Protein AF-0000000074534564 (afdb_homodimer)

Organism: Naegleria gruberi (NCBI:txid5762)

Foldseek 3Di:
DDDDDAFWKFDWDALDPQCRPKIKGFLDWDDDPPWIKTWIKIAQGDALNDGGIDQIAIATPQQAVNTTDDGDDGDDDSDDPSNVVVVVVQVVCVVVVRHDHDHHHPNVVRQVVRCVPNVDHD/DDDDDAFWKFDWDALDPQCRPKIKGFLDWDDDPPWIKTWIKMAQGDALNDGGIDQIAIATPQQAVNTTDDGDDGDDDSDDPSNVVVVVVQVVCVVVVRHDHDHHHPNVVRQVVRCVPNVDHD

Solvent-accessible surface area (backbone atoms only — not comparable to full-atom values): 12832 Å² total; per-residue (Å²): 127,87,82,84,52,69,28,34,24,30,36,51,58,56,79,44,78,79,25,66,80,25,35,36,32,31,66,42,73,44,78,55,88,93,40,48,38,37,31,28,31,36,37,49,31,66,53,85,91,39,75,38,42,36,26,41,48,48,20,27,51,68,16,48,65,70,22,53,73,43,83,76,48,72,48,86,77,78,84,44,71,44,34,49,52,24,48,53,52,44,51,58,35,30,77,72,65,28,41,46,48,40,73,54,37,58,34,58,48,52,52,52,51,36,22,15,34,55,48,49,74,133,128,89,83,84,54,70,25,34,24,30,35,51,59,56,79,44,78,79,26,67,80,24,36,35,31,31,67,41,75,45,76,54,87,94,40,49,38,36,30,28,31,36,40,48,31,65,53,86,90,37,74,39,43,35,27,40,47,49,21,28,52,66,15,48,65,70,22,52,74,44,83,75,48,72,49,88,76,76,84,44,71,44,35,49,52,23,48,53,54,44,51,57,36,30,77,71,64,28,41,48,48,40,70,54,38,58,34,57,48,51,52,51,51,36,23,16,35,53,48,48,73,133

Structure (mmCIF, N/CA/C/O backbone):
data_AF-0000000074534564-model_v1
#
loop_
_entity.id
_entity.type
_entity.pdbx_description
1 polymer 'Predicted protein'
#
loop_
_atom_site.group_PDB
_atom_site.id
_atom_site.type_symbol
_atom_site.label_atom_id
_atom_site.label_alt_id
_atom_site.label_comp_id
_atom_site.label_asym_id
_atom_site.label_entity_id
_atom_site.label_seq_id
_atom_site.pdbx_PDB_ins_code
_atom_site.Cartn_x
_atom_site.Cartn_y
_atom_site.Cartn_z
_atom_site.occupancy
_atom_site.B_iso_or_equiv
_atom_site.auth_seq_id
_atom_site.auth_comp_id
_atom_site.auth_asym_id
_atom_site.auth_atom_id
_atom_site.pdbx_PDB_model_num
ATOM 1 N N . MET A 1 1 ? 8.641 28.828 4.387 1 57.75 1 MET A N 1
ATOM 2 C CA . MET A 1 1 ? 8.352 27.406 4.344 1 57.75 1 MET A CA 1
ATOM 3 C C . MET A 1 1 ? 7.371 27.016 5.449 1 57.75 1 MET A C 1
ATOM 5 O O . MET A 1 1 ? 7.371 27.609 6.523 1 57.75 1 MET A O 1
ATOM 9 N N . GLN A 1 2 ? 6.18 26.391 5.004 1 76.69 2 GLN A N 1
ATOM 10 C CA . GLN A 1 2 ? 5.203 26.047 6.035 1 76.69 2 GLN A CA 1
ATOM 11 C C . GLN A 1 2 ? 5.812 25.109 7.074 1 76.69 2 GLN A C 1
ATOM 13 O O . GLN A 1 2 ? 6.551 24.188 6.73 1 76.69 2 GLN A O 1
ATOM 18 N N . GLN A 1 3 ? 5.75 25.547 8.273 1 91.75 3 GLN A N 1
ATOM 19 C CA . GLN A 1 3 ? 6.262 24.703 9.344 1 91.75 3 GLN A CA 1
ATOM 20 C C . GLN A 1 3 ? 5.324 23.516 9.594 1 91.75 3 GLN A C 1
ATOM 22 O O . GLN A 1 3 ? 4.141 23.703 9.883 1 91.75 3 GLN A O 1
ATOM 27 N N . LEU A 1 4 ? 5.73 22.375 9.344 1 97.44 4 LEU A N 1
ATOM 28 C CA . LEU A 1 4 ? 4.992 21.156 9.633 1 97.44 4 LEU A CA 1
ATOM 29 C C . LEU A 1 4 ? 5.301 20.656 11.039 1 97.44 4 LEU A C 1
ATOM 31 O O . LEU A 1 4 ? 6.469 20.484 11.406 1 97.44 4 LEU A O 1
ATOM 35 N N . VAL A 1 5 ? 4.223 20.469 11.797 1 97.62 5 VAL A N 1
ATOM 36 C CA . VAL A 1 5 ? 4.336 20.031 13.18 1 97.62 5 VAL A CA 1
ATOM 37 C C . VAL A 1 5 ? 3.391 18.859 13.438 1 97.62 5 VAL A C 1
ATOM 39 O O . VAL A 1 5 ? 2.271 18.844 12.922 1 97.62 5 VAL A O 1
ATOM 42 N N . GLU A 1 6 ? 3.904 17.875 14.211 1 98.44 6 GLU A N 1
ATOM 43 C CA . GLU A 1 6 ? 3.039 16.766 14.602 1 98.44 6 GLU A CA 1
ATOM 44 C C . GLU A 1 6 ? 1.767 17.266 15.281 1 98.44 6 GLU A C 1
ATOM 46 O O . GLU A 1 6 ? 1.809 18.219 16.078 1 98.44 6 GLU A O 1
ATOM 51 N N . GLY A 1 7 ? 0.646 16.719 14.953 1 98.75 7 GLY A N 1
ATOM 52 C CA . GLY A 1 7 ? -0.646 17.078 15.508 1 98.75 7 GLY A CA 1
ATOM 53 C C . GLY A 1 7 ? -1.461 17.969 14.594 1 98.75 7 GLY A C 1
ATOM 54 O O . GLY A 1 7 ? -2.672 18.109 14.773 1 98.75 7 GLY A O 1
ATOM 55 N N . GLN A 1 8 ? -0.843 18.562 13.57 1 98.75 8 GLN A N 1
ATOM 56 C CA . GLN A 1 8 ? -1.536 19.469 12.672 1 98.75 8 GLN A CA 1
ATOM 57 C C . GLN A 1 8 ? -2.535 18.719 11.789 1 98.75 8 GLN A C 1
ATOM 59 O O . GLN A 1 8 ? -2.25 17.625 11.312 1 98.75 8 GLN A O 1
ATOM 64 N N . ILE A 1 9 ? -3.713 19.344 11.594 1 98.81 9 ILE A N 1
ATOM 65 C CA . ILE A 1 9 ? -4.754 18.844 10.703 1 98.81 9 ILE A CA 1
ATOM 66 C C . ILE A 1 9 ? -4.879 19.781 9.492 1 98.81 9 ILE A C 1
ATOM 68 O O . ILE A 1 9 ? -5.043 20.984 9.648 1 98.81 9 ILE A O 1
ATOM 72 N N . TRP A 1 10 ? -4.82 19.172 8.297 1 98.75 10 TRP A N 1
ATOM 73 C CA . TRP A 1 10 ? -4.742 19.969 7.074 1 98.75 10 TRP A CA 1
ATOM 74 C C . TRP A 1 10 ? -5.836 19.578 6.094 1 98.75 10 TRP A C 1
ATOM 76 O O . TRP A 1 10 ? -6.176 18.391 5.977 1 98.75 10 TRP A O 1
ATOM 86 N N . THR A 1 11 ? -6.438 20.562 5.418 1 98.56 11 THR A N 1
ATOM 87 C CA . THR A 1 11 ? -7.035 20.297 4.113 1 98.56 11 THR A CA 1
ATOM 88 C C . THR A 1 11 ? -5.961 20.203 3.035 1 98.56 11 THR A C 1
ATOM 90 O O . THR A 1 11 ? -4.867 20.75 3.195 1 98.56 11 THR A O 1
ATOM 93 N N . TYR A 1 12 ? -6.246 19.578 2.014 1 98.62 12 TYR A N 1
ATOM 94 C CA . TYR A 1 12 ? -5.305 19.328 0.928 1 98.62 12 TYR A CA 1
ATOM 95 C C . TYR A 1 12 ? -6.027 19.234 -0.412 1 98.62 12 TYR A C 1
ATOM 97 O O . TYR A 1 12 ? -7.258 19.266 -0.464 1 98.62 12 TYR A O 1
ATOM 105 N N . HIS A 1 13 ? -5.305 19.25 -1.461 1 97.94 13 HIS A N 1
ATOM 106 C CA . HIS A 1 13 ? -5.906 19.047 -2.773 1 97.94 13 HIS A CA 1
ATOM 107 C C . HIS A 1 13 ? -6.52 17.656 -2.889 1 97.94 13 HIS A C 1
ATOM 109 O O . HIS A 1 13 ? -5.832 16.641 -2.701 1 97.94 13 HIS A O 1
ATOM 115 N N . HIS A 1 14 ? -7.809 17.625 -3.17 1 96.56 14 HIS A N 1
ATOM 116 C CA . HIS A 1 14 ? -8.547 16.375 -3.186 1 96.56 14 HIS A CA 1
ATOM 117 C C . HIS A 1 14 ? -8.57 15.758 -4.582 1 96.56 14 HIS A C 1
ATOM 119 O O . HIS A 1 14 ? -8.414 16.469 -5.578 1 96.56 14 HIS A O 1
ATOM 125 N N . ARG A 1 15 ? -8.75 14.398 -4.59 1 94 15 ARG A N 1
ATOM 126 C CA . ARG A 1 15 ? -8.891 13.695 -5.859 1 94 15 ARG A CA 1
ATOM 127 C C . ARG A 1 15 ? -10.195 14.07 -6.551 1 94 15 ARG A C 1
ATOM 129 O O . ARG A 1 15 ? -10.258 14.125 -7.781 1 94 15 ARG A O 1
ATOM 136 N N . SER A 1 16 ? -11.188 14.258 -5.773 1 91.19 16 SER A N 1
ATOM 137 C CA . SER A 1 16 ? -12.531 14.5 -6.277 1 91.19 16 SER A CA 1
ATOM 138 C C . SER A 1 16 ? -13.383 15.242 -5.25 1 91.19 16 SER A C 1
ATOM 140 O O . SER A 1 16 ? -12.953 15.445 -4.109 1 91.19 16 SER A O 1
ATOM 142 N N . LYS A 1 17 ? -14.57 15.555 -5.691 1 91.62 17 LYS A N 1
ATOM 143 C CA . LYS A 1 1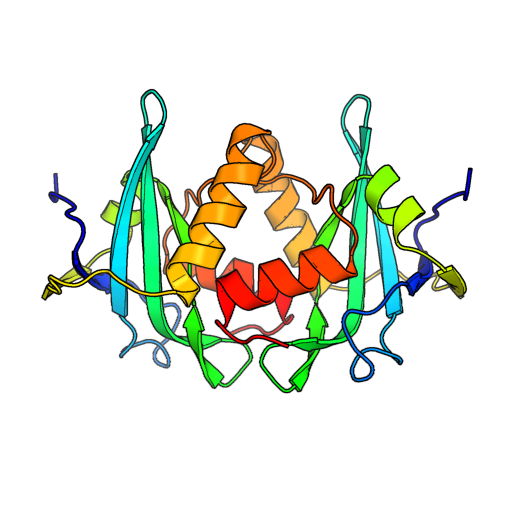7 ? -15.516 16.219 -4.801 1 91.62 17 LYS A CA 1
ATOM 144 C C . LYS A 1 17 ? -15.914 15.32 -3.643 1 91.62 17 LYS A C 1
ATOM 146 O O . LYS A 1 17 ? -16.219 15.797 -2.549 1 91.62 17 LYS A O 1
ATOM 151 N N . ASP A 1 18 ? -15.898 14.047 -3.834 1 91.62 18 ASP A N 1
ATOM 152 C CA . ASP A 1 18 ? -16.281 13.086 -2.807 1 91.62 18 ASP A CA 1
ATOM 153 C C . ASP A 1 18 ? -15.305 13.109 -1.634 1 91.62 18 ASP A C 1
ATOM 155 O O . ASP A 1 18 ? -15.641 12.68 -0.529 1 91.62 18 ASP A O 1
ATOM 159 N N . ASP A 1 19 ? -14.133 13.711 -1.894 1 96.12 19 ASP A N 1
ATOM 160 C CA . ASP A 1 19 ? -13.109 13.742 -0.86 1 96.12 19 ASP A CA 1
ATOM 161 C C . ASP A 1 19 ? -13.031 15.125 -0.201 1 96.12 19 ASP A C 1
ATOM 163 O O . ASP A 1 19 ? -12.141 15.383 0.61 1 96.12 19 ASP A O 1
ATOM 167 N N . SER A 1 20 ? -13.969 15.977 -0.444 1 95.62 20 SER A N 1
ATOM 168 C CA . SER A 1 20 ? -13.859 17.391 -0.079 1 95.62 20 SER A CA 1
ATOM 169 C C . SER A 1 20 ? -13.867 17.562 1.436 1 95.62 20 SER A C 1
ATOM 171 O O . SER A 1 20 ? -13.391 18.578 1.947 1 95.62 20 SER A O 1
ATOM 173 N N . THR A 1 21 ? -14.391 16.609 2.168 1 96.5 21 THR A N 1
ATOM 174 C CA . THR A 1 21 ? -14.438 16.719 3.621 1 96.5 21 THR A CA 1
ATOM 175 C C . THR A 1 21 ? -13.258 16 4.262 1 96.5 21 THR A C 1
ATOM 177 O O . THR A 1 21 ? -13.062 16.078 5.477 1 96.5 21 THR A O 1
ATOM 180 N N . SER A 1 22 ? -12.492 15.297 3.459 1 98.06 22 SER A N 1
ATOM 181 C CA . SER A 1 22 ? -11.359 14.562 4.004 1 98.06 22 SER A CA 1
ATOM 182 C C . SER A 1 22 ? -10.266 15.508 4.488 1 98.06 22 SER A C 1
ATOM 184 O O . SER A 1 22 ? -10.125 16.609 3.963 1 98.06 22 SER A O 1
ATOM 186 N N . ARG A 1 23 ? -9.562 15.109 5.543 1 98.75 23 ARG A N 1
ATOM 187 C CA . ARG A 1 23 ? -8.414 15.789 6.121 1 98.75 23 ARG A CA 1
ATOM 188 C C . ARG A 1 23 ? -7.305 14.805 6.461 1 98.75 23 ARG A C 1
ATOM 190 O O . ARG A 1 23 ? -7.562 13.609 6.648 1 98.75 23 ARG A O 1
ATOM 197 N N . PHE A 1 24 ? -6.152 15.281 6.477 1 98.81 24 PHE A N 1
ATOM 198 C CA . PHE A 1 24 ? -5.137 14.414 7.059 1 98.81 24 PHE A CA 1
ATOM 199 C C . PHE A 1 24 ? -4.488 15.078 8.266 1 98.81 24 PHE A C 1
ATOM 201 O O . PHE A 1 24 ? -4.469 16.312 8.375 1 98.81 24 PHE A O 1
ATOM 208 N N . THR A 1 25 ? -4.004 14.297 9.172 1 98.81 25 THR A N 1
ATOM 209 C CA . THR A 1 25 ? -3.281 14.703 10.375 1 98.81 25 THR A CA 1
ATOM 210 C C . THR A 1 25 ? -1.831 14.234 10.32 1 98.81 25 THR A C 1
ATOM 212 O O . THR A 1 25 ? -1.555 13.102 9.914 1 98.81 25 THR A O 1
ATOM 215 N N . ILE A 1 26 ? -0.928 15.109 10.672 1 98.81 26 ILE A N 1
ATOM 216 C CA . ILE A 1 26 ? 0.47 14.711 10.797 1 98.81 26 ILE A CA 1
ATOM 217 C C . ILE A 1 26 ? 0.692 14.039 12.156 1 98.81 26 ILE A C 1
ATOM 219 O O . ILE A 1 26 ? 0.607 14.688 13.195 1 98.81 26 ILE A O 1
ATOM 223 N N . TYR A 1 27 ? 0.994 12.773 12.109 1 98.69 27 TYR A N 1
ATOM 224 C CA . TYR A 1 27 ? 1.129 12.031 13.359 1 98.69 27 TYR A CA 1
ATOM 225 C C . TYR A 1 27 ? 2.588 11.953 13.789 1 98.69 27 TYR A C 1
ATOM 227 O O . TYR A 1 27 ? 2.889 11.875 14.984 1 98.69 27 TYR A O 1
ATOM 235 N N . LYS A 1 28 ? 3.5 11.898 12.828 1 98.06 28 LYS A N 1
ATOM 236 C CA . LYS A 1 28 ? 4.918 11.734 13.125 1 98.06 28 LYS A CA 1
ATOM 237 C C . LYS A 1 28 ? 5.785 12.359 12.039 1 98.06 28 LYS A C 1
ATOM 239 O O . LYS A 1 28 ? 5.418 12.344 10.859 1 98.06 28 LYS A O 1
ATOM 244 N N . ILE A 1 29 ? 6.902 12.922 12.414 1 97.75 29 ILE A N 1
ATOM 245 C CA . ILE A 1 29 ? 7.938 13.383 11.492 1 97.75 29 ILE A CA 1
ATOM 246 C C . ILE A 1 29 ? 9.273 12.75 11.867 1 97.75 29 ILE A C 1
ATOM 248 O O . ILE A 1 29 ? 9.812 13.008 12.945 1 97.75 29 ILE A O 1
ATOM 252 N N . ASP A 1 30 ? 9.766 11.883 10.922 1 96.38 30 ASP A N 1
ATOM 253 C CA . ASP A 1 30 ? 11.078 11.273 11.109 1 96.38 30 ASP A CA 1
ATOM 254 C C . ASP A 1 30 ? 12.148 12.047 10.344 1 96.38 30 ASP A C 1
ATOM 256 O O . ASP A 1 30 ? 11.945 12.43 9.195 1 96.38 30 ASP A O 1
ATOM 260 N N . GLN A 1 31 ? 13.234 12.219 11.008 1 90.88 31 GLN A N 1
ATOM 261 C CA . GLN A 1 31 ? 14.406 12.711 10.305 1 90.88 31 GLN A CA 1
ATOM 262 C C . GLN A 1 31 ? 15.273 11.555 9.797 1 90.88 31 GLN A C 1
ATOM 264 O O . GLN A 1 31 ? 15.875 10.828 10.594 1 90.88 31 GLN A O 1
ATOM 269 N N . MET A 1 32 ? 15.234 11.32 8.547 1 84.56 32 MET A N 1
ATOM 270 C CA . MET A 1 32 ? 16.031 10.258 7.93 1 84.56 32 MET A CA 1
ATOM 271 C C . MET A 1 32 ? 17.188 10.844 7.133 1 84.56 32 MET A C 1
ATOM 273 O O . MET A 1 32 ? 17.062 11.102 5.938 1 84.56 32 MET A O 1
ATOM 277 N N . GLY A 1 33 ? 18.344 10.844 7.762 1 82.44 33 GLY A N 1
ATOM 278 C CA . GLY A 1 33 ? 19.469 11.523 7.121 1 82.44 33 GLY A CA 1
ATOM 279 C C . GLY A 1 33 ? 19.188 12.984 6.836 1 82.44 33 GLY A C 1
ATOM 280 O O . GLY A 1 33 ? 18.875 13.75 7.75 1 82.44 33 GLY A O 1
ATOM 281 N N . ASP A 1 34 ? 19.156 13.242 5.531 1 84.94 34 ASP A N 1
ATOM 282 C CA . ASP A 1 34 ? 19 14.641 5.137 1 84.94 34 ASP A CA 1
ATOM 283 C C . ASP A 1 34 ? 17.562 14.945 4.758 1 84.94 34 ASP A C 1
ATOM 285 O O . ASP A 1 34 ? 17.25 16.031 4.262 1 84.94 34 ASP A O 1
ATOM 289 N N . HIS A 1 35 ? 16.75 13.977 4.973 1 87.88 35 HIS A N 1
ATOM 290 C CA . HIS A 1 35 ? 15.375 14.227 4.559 1 87.88 35 HIS A CA 1
ATOM 291 C C . HIS A 1 35 ? 14.391 13.82 5.648 1 87.88 35 HIS A C 1
ATOM 293 O O . HIS A 1 35 ? 14.664 12.906 6.43 1 87.88 35 HIS A O 1
ATOM 299 N N . ASP A 1 36 ? 13.312 14.562 5.668 1 94.5 36 ASP A N 1
ATOM 300 C CA . ASP A 1 36 ? 12.227 14.227 6.582 1 94.5 36 ASP A CA 1
ATOM 301 C C . ASP A 1 36 ? 11.195 13.32 5.91 1 94.5 36 ASP A C 1
ATOM 303 O O . ASP A 1 36 ? 10.938 13.453 4.715 1 94.5 36 ASP A O 1
ATOM 307 N N . VAL A 1 37 ? 10.719 12.422 6.707 1 96.94 37 VAL A N 1
ATOM 308 C CA . VAL A 1 37 ? 9.531 11.68 6.312 1 96.94 37 VAL A CA 1
ATOM 309 C C . VAL A 1 37 ? 8.359 12.062 7.215 1 96.94 37 VAL A C 1
ATOM 311 O O . VAL A 1 37 ? 8.469 12 8.438 1 96.94 37 VAL A O 1
ATOM 314 N N . VAL A 1 38 ? 7.289 12.523 6.574 1 98.38 38 VAL A N 1
ATOM 315 C CA . VAL A 1 38 ? 6.078 12.945 7.266 1 98.38 38 VAL A CA 1
ATOM 316 C C . VAL A 1 38 ? 5.02 11.852 7.176 1 98.38 38 VAL A C 1
ATOM 318 O O . VAL A 1 38 ? 4.598 11.477 6.078 1 98.38 38 VAL A O 1
ATOM 321 N N . HIS A 1 39 ? 4.598 11.312 8.359 1 98.5 39 HIS A N 1
ATOM 322 C CA . HIS A 1 39 ? 3.609 10.242 8.445 1 98.5 39 HIS A CA 1
ATOM 323 C C . HIS A 1 39 ? 2.227 10.789 8.773 1 98.5 39 HIS A C 1
ATOM 325 O O . HIS A 1 39 ? 2.039 11.422 9.82 1 98.5 39 HIS A O 1
ATOM 331 N N . ILE A 1 40 ? 1.295 10.484 7.871 1 98.81 40 ILE A N 1
ATOM 332 C CA . ILE A 1 40 ? -0.022 11.078 8.07 1 98.81 40 ILE A CA 1
ATOM 333 C C . ILE A 1 40 ? -1.076 9.984 8.172 1 98.81 40 ILE A C 1
ATOM 335 O O . ILE A 1 40 ? -0.857 8.859 7.711 1 98.81 40 ILE A O 1
ATOM 339 N N . LYS A 1 41 ? -2.139 10.289 8.844 1 98.5 41 LYS A N 1
ATOM 340 C CA . LYS A 1 41 ? -3.414 9.578 8.805 1 98.5 41 LYS A CA 1
ATOM 341 C C . LYS A 1 41 ? -4.477 10.406 8.086 1 98.5 41 LYS A C 1
ATOM 343 O O . LYS A 1 41 ? -4.57 11.617 8.281 1 98.5 41 LYS A O 1
ATOM 348 N N . ILE A 1 42 ? -5.219 9.812 7.195 1 98.44 42 ILE A N 1
ATOM 349 C CA . ILE A 1 42 ? -6.23 10.523 6.422 1 98.44 42 ILE A CA 1
ATOM 350 C C . ILE A 1 42 ? -7.625 10.094 6.883 1 98.44 42 ILE A C 1
ATOM 352 O O . ILE A 1 42 ? -7.91 8.898 6.992 1 98.44 42 ILE A O 1
ATOM 356 N N . SER A 1 43 ? -8.43 11.086 7.129 1 97.19 43 SER A N 1
ATOM 357 C CA . SER A 1 43 ? -9.789 10.828 7.586 1 97.19 43 SER A CA 1
ATOM 358 C C . SER A 1 43 ? -10.812 11.242 6.539 1 97.19 43 SER A C 1
ATOM 360 O O . SER A 1 43 ? -10.641 12.258 5.859 1 97.19 43 SER A O 1
ATOM 362 N N . GLY A 1 44 ? -11.836 10.406 6.43 1 96 44 GLY A N 1
ATOM 363 C CA . GLY A 1 44 ? -13 10.789 5.645 1 96 44 GLY A CA 1
ATOM 364 C C . GLY A 1 44 ? -12.773 10.695 4.148 1 96 44 GLY A C 1
ATOM 365 O O . GLY A 1 44 ? -13.43 11.383 3.367 1 96 44 GLY A O 1
ATOM 366 N N . VAL A 1 45 ? -11.82 9.898 3.764 1 96.31 45 VAL A N 1
ATOM 367 C CA . VAL A 1 45 ? -11.484 9.789 2.348 1 96.31 45 VAL A CA 1
ATOM 368 C C . VAL A 1 45 ? -12.234 8.617 1.722 1 96.31 45 VAL A C 1
ATOM 370 O O . VAL A 1 45 ? -12.422 7.582 2.361 1 96.31 45 VAL A O 1
ATOM 373 N N . ARG A 1 46 ? -12.672 8.82 0.532 1 93.06 46 ARG A N 1
ATOM 374 C CA . ARG A 1 46 ? -13.25 7.699 -0.202 1 93.06 46 ARG A CA 1
ATOM 375 C C . ARG A 1 46 ? -12.164 6.727 -0.649 1 93.06 46 ARG A C 1
ATOM 377 O O . ARG A 1 46 ? -11.227 7.113 -1.35 1 93.06 46 ARG A O 1
ATOM 384 N N . PHE A 1 47 ? -12.297 5.492 -0.209 1 90.38 47 PHE A N 1
ATOM 385 C CA . PHE A 1 47 ? -11.359 4.426 -0.532 1 90.38 47 PHE A CA 1
ATOM 386 C C . PHE A 1 47 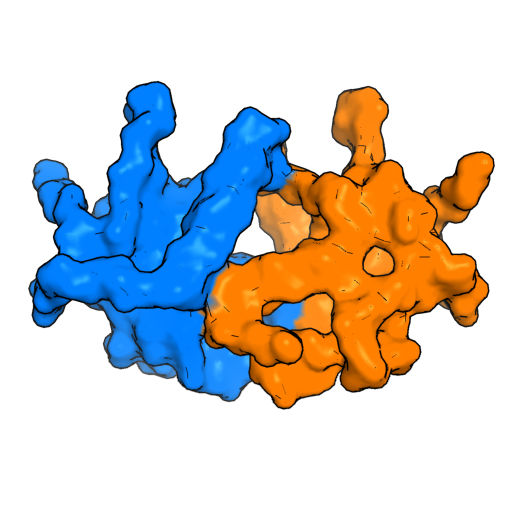? -12.07 3.082 -0.623 1 90.38 47 PHE A C 1
ATOM 388 O O . PHE A 1 47 ? -12.867 2.736 0.252 1 90.38 47 PHE A O 1
ATOM 395 N N . ALA A 1 48 ? -11.844 2.354 -1.649 1 86.25 48 ALA A N 1
ATOM 396 C CA . ALA A 1 48 ? -12.508 1.074 -1.893 1 86.25 48 ALA A CA 1
ATOM 397 C C . ALA A 1 48 ? -14.023 1.225 -1.865 1 86.25 48 ALA A C 1
ATOM 399 O O . ALA A 1 48 ? -14.727 0.369 -1.325 1 86.25 48 ALA A O 1
ATOM 400 N N . GLY A 1 49 ? -14.523 2.367 -2.312 1 84.31 49 GLY A N 1
ATOM 401 C CA . GLY A 1 49 ? -15.945 2.584 -2.516 1 84.31 49 GLY A CA 1
ATOM 402 C C . GLY A 1 49 ? -16.656 3.086 -1.273 1 84.31 49 GLY A C 1
ATOM 403 O O . GLY A 1 49 ? -17.875 3.273 -1.282 1 84.31 49 GLY A O 1
ATOM 404 N N . LYS A 1 50 ? -15.953 3.32 -0.21 1 87.5 50 LYS A N 1
ATOM 405 C CA . LYS A 1 50 ? -16.562 3.801 1.027 1 87.5 50 LYS A CA 1
ATOM 406 C C . LYS A 1 50 ? -15.711 4.898 1.666 1 87.5 50 LYS A C 1
ATOM 408 O O . LYS A 1 50 ? -14.5 4.965 1.44 1 87.5 50 LYS A O 1
ATOM 413 N N . LYS A 1 51 ? -16.391 5.773 2.443 1 93.06 51 LYS A N 1
ATOM 414 C CA . LYS A 1 51 ? -15.664 6.754 3.252 1 93.06 51 LYS A CA 1
ATOM 415 C C . LYS A 1 51 ? -14.984 6.09 4.445 1 93.06 51 LYS A C 1
ATOM 417 O O . LYS A 1 51 ? -15.633 5.383 5.223 1 93.06 51 LYS A O 1
ATOM 422 N N . MET A 1 52 ? -13.688 6.227 4.551 1 92.75 52 MET A N 1
ATOM 423 C CA . MET A 1 52 ? -12.938 5.586 5.629 1 92.75 52 MET A CA 1
ATOM 424 C C . MET A 1 52 ? -11.656 6.355 5.938 1 92.75 52 MET A C 1
ATOM 426 O O . MET A 1 52 ? -11.516 7.516 5.551 1 92.75 52 MET A O 1
ATOM 430 N N . GLN A 1 53 ? -10.844 5.797 6.789 1 95.56 53 GLN A N 1
ATOM 431 C CA . GLN A 1 53 ? -9.539 6.34 7.125 1 95.56 53 GLN A CA 1
ATOM 432 C C . GLN A 1 53 ? -8.422 5.527 6.473 1 95.56 53 GLN A C 1
ATOM 434 O O . GLN A 1 53 ? -8.547 4.312 6.312 1 95.56 53 GLN A O 1
ATOM 439 N N . ILE A 1 54 ? -7.461 6.152 6.043 1 96.94 54 ILE A N 1
ATOM 440 C CA . ILE A 1 54 ? -6.176 5.516 5.781 1 96.94 54 ILE A CA 1
ATOM 441 C C . ILE A 1 54 ? -5.234 5.75 6.961 1 96.94 54 ILE A C 1
ATOM 443 O O . ILE A 1 54 ? -4.895 6.895 7.277 1 96.94 54 ILE A O 1
ATOM 447 N N . GLN A 1 55 ? -4.797 4.715 7.543 1 97.38 55 GLN A N 1
ATOM 448 C CA . GLN A 1 55 ? -4.246 4.766 8.891 1 97.38 55 GLN A CA 1
ATOM 449 C C . GLN A 1 55 ? -2.818 5.309 8.883 1 97.38 55 GLN A C 1
ATOM 451 O O . GLN A 1 55 ? -2.367 5.902 9.859 1 97.38 55 GLN A O 1
ATOM 456 N N . HIS A 1 56 ? -2.143 5.047 7.781 1 97.94 56 HIS A N 1
ATOM 457 C CA . HIS A 1 56 ? -0.755 5.496 7.727 1 97.94 56 HIS A CA 1
ATOM 458 C C . HIS A 1 56 ? -0.274 5.629 6.289 1 97.94 56 HIS A C 1
ATOM 460 O O . HIS A 1 56 ? -0.417 4.699 5.492 1 97.94 56 HIS A O 1
ATOM 466 N N . MET A 1 57 ? 0.217 6.762 5.977 1 97.38 57 MET A N 1
ATOM 467 C CA . MET A 1 57 ? 0.929 7 4.727 1 97.38 57 MET A CA 1
ATOM 468 C C . MET A 1 57 ? 2.141 7.898 4.949 1 97.38 57 MET A C 1
ATOM 470 O O . MET A 1 57 ? 2.023 8.969 5.539 1 97.38 57 MET A O 1
ATOM 474 N N . PRO A 1 58 ? 3.311 7.441 4.5 1 97 58 PRO A N 1
ATOM 475 C CA . PRO A 1 58 ? 4.52 8.258 4.617 1 97 58 PRO A CA 1
ATOM 476 C C . PRO A 1 58 ? 4.777 9.109 3.375 1 97 58 PRO A C 1
ATOM 478 O O . PRO A 1 58 ? 4.609 8.633 2.25 1 97 58 PRO A O 1
ATOM 481 N N . PHE A 1 59 ? 5.215 10.453 3.57 1 96.88 59 PHE A N 1
ATOM 482 C CA . PHE A 1 59 ? 5.516 11.375 2.48 1 96.88 59 PHE A CA 1
ATOM 483 C C . PHE A 1 59 ? 6.812 12.117 2.748 1 96.88 59 PHE A C 1
ATOM 485 O O . PHE A 1 59 ? 7.219 12.281 3.9 1 96.88 59 PHE A O 1
ATOM 492 N N . THR A 1 60 ? 7.402 12.523 1.661 1 95.56 60 THR A N 1
ATOM 493 C CA . THR A 1 60 ? 8.453 13.523 1.835 1 95.56 60 THR A CA 1
ATOM 494 C C . THR A 1 60 ? 7.863 14.852 2.297 1 95.56 60 THR A C 1
ATOM 496 O O . THR A 1 60 ? 6.695 15.148 2.029 1 95.56 60 THR A O 1
ATOM 499 N N . ARG A 1 61 ? 8.688 15.625 2.986 1 96.75 61 ARG A N 1
ATOM 500 C CA . ARG A 1 61 ? 8.242 16.938 3.43 1 96.75 61 ARG A CA 1
ATOM 501 C C . ARG A 1 61 ? 7.781 17.797 2.248 1 96.75 61 ARG A C 1
ATOM 503 O O . ARG A 1 61 ? 6.738 18.438 2.314 1 96.75 61 ARG A O 1
ATOM 510 N N . GLU A 1 62 ? 8.539 17.719 1.177 1 95.56 62 GLU A N 1
ATOM 511 C CA . GLU A 1 62 ? 8.219 18.5 -0.012 1 95.56 62 GLU A CA 1
ATOM 512 C C . GLU A 1 62 ? 6.844 18.125 -0.563 1 95.56 62 GLU A C 1
ATOM 514 O O . GLU A 1 62 ? 6.07 19 -0.96 1 95.56 62 GLU A O 1
ATOM 519 N N . SER A 1 63 ? 6.543 16.844 -0.583 1 96.62 63 SER A N 1
ATOM 520 C CA . SER A 1 63 ? 5.254 16.359 -1.073 1 96.62 63 SER A CA 1
ATOM 521 C C . SER A 1 63 ? 4.105 16.891 -0.229 1 96.62 63 SER A C 1
ATOM 523 O O . SER A 1 63 ? 3.064 17.281 -0.763 1 96.62 63 SER A O 1
ATOM 525 N N . ILE A 1 64 ? 4.316 16.938 1.056 1 98.31 64 ILE A N 1
ATOM 526 C CA . ILE A 1 64 ? 3.283 17.453 1.954 1 98.31 64 ILE A CA 1
ATOM 527 C C . ILE A 1 64 ? 3.107 18.953 1.746 1 98.31 64 ILE A C 1
ATOM 529 O O . ILE A 1 64 ? 1.983 19.438 1.614 1 98.31 64 ILE A O 1
ATOM 533 N N . GLU A 1 65 ? 4.148 19.625 1.669 1 97.81 65 GLU A N 1
ATOM 534 C CA . GLU A 1 65 ? 4.094 21.078 1.507 1 97.81 65 GLU A CA 1
ATOM 535 C C . GLU A 1 65 ? 3.377 21.469 0.216 1 97.81 65 GLU A C 1
ATOM 537 O O . GLU A 1 65 ? 2.678 22.484 0.166 1 97.81 65 GLU A O 1
ATOM 542 N N . GLN A 1 66 ? 3.525 20.625 -0.727 1 97.62 66 GLN A N 1
ATOM 543 C CA . GLN A 1 66 ? 2.883 20.891 -2.01 1 97.62 66 GLN A CA 1
ATOM 544 C C . GLN A 1 66 ? 1.414 20.484 -1.986 1 97.62 66 GLN A C 1
ATOM 546 O O . GLN A 1 66 ? 0.636 20.891 -2.852 1 97.62 66 GLN A O 1
ATOM 551 N N . SER A 1 67 ? 1.055 19.688 -1.062 1 98.31 67 SER A N 1
ATOM 552 C CA . SER A 1 67 ? -0.285 19.109 -1.035 1 98.31 67 SER A CA 1
ATOM 553 C C . SER A 1 67 ? -1.233 19.953 -0.19 1 98.31 67 SER A C 1
ATOM 555 O O . SER A 1 67 ? -2.439 19.984 -0.443 1 98.31 67 SER A O 1
ATOM 557 N N . VAL A 1 68 ? -0.752 20.641 0.798 1 98.5 68 VAL A N 1
ATOM 558 C CA . VAL A 1 68 ? -1.609 21.234 1.812 1 98.5 68 VAL A CA 1
ATOM 559 C C . VAL A 1 68 ? -2.195 22.547 1.284 1 98.5 68 VAL A C 1
ATOM 561 O O . VAL A 1 68 ? -1.57 23.234 0.469 1 98.5 68 VAL A O 1
ATOM 564 N N . ILE A 1 69 ? -3.367 22.844 1.762 1 97.94 69 ILE A N 1
ATOM 565 C CA . ILE A 1 69 ? -4.055 24.078 1.416 1 97.94 69 ILE A CA 1
ATOM 566 C C . ILE A 1 69 ? -4.184 24.953 2.654 1 97.94 69 ILE A C 1
ATOM 568 O O . ILE A 1 69 ? -3.721 26.094 2.662 1 97.94 69 ILE A O 1
ATOM 572 N N . GLU A 1 70 ? -4.797 24.359 3.725 1 97.69 70 GLU A N 1
ATOM 573 C CA . GLU A 1 70 ? -5.098 25.141 4.918 1 97.69 70 GLU A CA 1
ATOM 574 C C . GLU A 1 70 ? -4.945 24.297 6.184 1 97.69 70 GLU A C 1
ATOM 576 O O . GLU A 1 70 ? -5.375 23.141 6.223 1 97.69 70 GLU A O 1
ATOM 581 N N . LEU A 1 71 ? -4.312 24.875 7.184 1 98.38 71 LEU A N 1
ATOM 582 C CA . LEU A 1 71 ? -4.293 24.281 8.516 1 98.38 71 LEU A CA 1
ATOM 583 C C . LEU A 1 71 ? -5.637 24.469 9.219 1 98.38 71 LEU A C 1
ATOM 585 O O . LEU A 1 71 ? -6.062 25.609 9.453 1 98.38 71 LEU A O 1
ATOM 589 N N . VAL A 1 72 ? -6.312 23.391 9.562 1 98.44 72 VAL A N 1
ATOM 590 C CA . VAL A 1 72 ? -7.688 23.562 10.016 1 98.44 72 VAL A CA 1
ATOM 591 C C . VAL A 1 72 ? -7.805 23.141 11.484 1 98.44 72 VAL A C 1
ATOM 593 O O . VAL A 1 72 ? -8.867 23.281 12.094 1 98.44 72 VAL A O 1
ATOM 596 N N . GLY A 1 73 ? -6.762 22.547 12.07 1 98.06 73 GLY A N 1
ATOM 597 C CA . GLY A 1 73 ? -6.828 22.141 13.461 1 98.06 73 GLY A CA 1
ATOM 598 C C . GLY A 1 73 ? -5.531 21.531 13.969 1 98.06 73 GLY A C 1
ATOM 599 O O . GLY A 1 73 ? -4.512 21.562 13.273 1 98.06 73 GLY A O 1
ATOM 600 N N . ASN A 1 74 ? -5.648 21.141 15.234 1 98.25 74 ASN A N 1
ATOM 601 C CA . ASN A 1 74 ? -4.539 20.469 15.922 1 98.25 74 ASN A CA 1
ATOM 602 C C . ASN A 1 74 ? -5.039 19.5 16.984 1 98.25 74 ASN A C 1
ATOM 604 O O . ASN A 1 74 ? -6.051 19.75 17.641 1 98.25 74 ASN A O 1
ATOM 608 N N . ILE A 1 75 ? -4.301 18.422 17 1 97.81 75 ILE A N 1
ATOM 609 C CA . ILE A 1 75 ? -4.574 17.531 18.125 1 97.81 75 ILE A CA 1
ATOM 610 C C . ILE A 1 75 ? -3.314 17.344 18.969 1 97.81 75 ILE A C 1
ATOM 612 O O . ILE A 1 75 ? -2.201 17.344 18.438 1 97.81 75 ILE A O 1
ATOM 616 N N . ASP A 1 76 ? -3.488 17.141 20.234 1 96.06 76 ASP A N 1
ATOM 617 C CA . ASP A 1 76 ? -2.357 17.016 21.141 1 96.06 76 ASP A CA 1
ATOM 618 C C . ASP A 1 76 ? -2.076 15.547 21.469 1 96.06 76 ASP A C 1
ATOM 620 O O . ASP A 1 76 ? -0.931 15.172 21.734 1 96.06 76 ASP A O 1
ATOM 624 N N . ASP A 1 77 ? -3.061 14.781 21.469 1 95.88 77 ASP A N 1
ATOM 625 C CA . ASP A 1 77 ? -2.906 13.367 21.781 1 95.88 77 ASP A CA 1
ATOM 626 C C . ASP A 1 77 ? -2.775 12.531 20.516 1 95.88 77 ASP A C 1
ATOM 628 O O . ASP A 1 77 ? -3.768 12.273 19.828 1 95.88 77 ASP A O 1
ATOM 632 N N . LEU A 1 78 ? -1.602 12.062 20.281 1 97.25 78 LEU A N 1
ATOM 633 C CA . LEU A 1 78 ? -1.3 11.352 19.047 1 97.25 78 LEU A CA 1
ATOM 634 C C . LEU A 1 78 ? -1.219 9.844 19.281 1 97.25 78 LEU A C 1
ATOM 636 O O . LEU A 1 78 ? -0.686 9.109 18.453 1 97.25 78 LEU A O 1
ATOM 640 N N . LYS A 1 79 ? -1.881 9.461 20.344 1 95.25 79 LYS A N 1
ATOM 641 C CA . LYS A 1 79 ? -1.934 8.016 20.594 1 95.25 79 LYS A CA 1
ATOM 642 C C . LYS A 1 79 ? -3 7.352 19.734 1 95.25 79 LYS A C 1
ATOM 644 O O . LYS A 1 79 ? -4.184 7.676 19.844 1 95.25 79 LYS A O 1
ATOM 649 N N . ASP A 1 80 ? -2.617 6.539 18.812 1 95.19 80 ASP A N 1
ATOM 650 C CA . ASP A 1 80 ? -3.475 5.777 17.906 1 95.19 80 ASP A CA 1
ATOM 651 C C . ASP A 1 80 ? -2.832 4.441 17.531 1 95.19 80 ASP A C 1
ATOM 653 O O . ASP A 1 80 ? -1.821 4.41 16.828 1 95.19 80 ASP A O 1
ATOM 657 N N . GLU A 1 81 ? -3.418 3.377 17.969 1 92.81 81 GLU A N 1
ATOM 658 C CA . GLU A 1 81 ? -2.826 2.053 17.812 1 92.81 81 GLU A CA 1
ATOM 659 C C . GLU A 1 81 ? -2.756 1.665 16.328 1 92.81 81 GLU A C 1
ATOM 661 O O . GLU A 1 81 ? -1.802 1.015 15.898 1 92.81 81 GLU A O 1
ATOM 666 N N . HIS A 1 82 ? -3.756 2.02 15.609 1 92.94 82 HIS A N 1
ATOM 667 C CA . HIS A 1 82 ? -3.771 1.673 14.188 1 92.94 82 HIS A CA 1
ATOM 668 C C . HIS A 1 82 ? -2.697 2.438 13.422 1 92.94 82 HIS A C 1
ATOM 670 O O . HIS A 1 82 ? -2.004 1.866 12.578 1 92.94 82 HIS A O 1
ATOM 676 N N . PHE A 1 83 ? -2.506 3.691 13.766 1 96.69 83 PHE A N 1
ATOM 677 C CA . PHE A 1 83 ? -1.413 4.457 13.18 1 96.69 83 PHE A CA 1
ATOM 678 C C . PHE A 1 83 ? -0.066 3.85 13.547 1 96.69 83 PHE A C 1
ATOM 680 O O . PHE A 1 83 ? 0.791 3.648 12.688 1 96.69 83 PHE A O 1
ATOM 687 N N . THR A 1 84 ? 0.084 3.582 14.789 1 95.75 84 THR A N 1
ATOM 688 C CA . THR A 1 84 ? 1.35 3.082 15.32 1 95.75 84 THR A CA 1
ATOM 689 C C . THR A 1 84 ? 1.743 1.778 14.625 1 95.75 84 THR A C 1
ATOM 691 O O . THR A 1 84 ? 2.906 1.587 14.266 1 95.75 84 THR A O 1
ATOM 694 N N . ASP A 1 85 ? 0.785 0.919 14.391 1 91.94 85 ASP A N 1
ATOM 695 C CA . ASP A 1 85 ? 1.059 -0.344 13.719 1 91.94 85 ASP A CA 1
ATOM 696 C C . ASP A 1 85 ? 1.6 -0.107 12.312 1 91.94 85 ASP A C 1
ATOM 698 O O . ASP A 1 85 ? 2.594 -0.718 11.906 1 91.94 85 ASP A O 1
ATOM 702 N N . GLY A 1 86 ? 0.954 0.757 11.602 1 93.62 86 GLY A N 1
ATOM 703 C CA . GLY A 1 86 ? 1.4 1.078 10.258 1 93.62 86 GLY A CA 1
ATOM 704 C C . GLY A 1 86 ? 2.775 1.716 10.219 1 93.62 86 GLY A C 1
ATOM 705 O O . GLY A 1 86 ? 3.615 1.349 9.391 1 93.62 86 GLY A O 1
ATOM 706 N N . TYR A 1 87 ? 3.041 2.598 11.148 1 96.12 87 TYR A N 1
ATOM 707 C CA . TYR A 1 87 ? 4.316 3.299 11.234 1 96.12 87 TYR A CA 1
ATOM 708 C C . TYR A 1 87 ? 5.449 2.33 11.555 1 96.12 87 TYR A C 1
ATOM 710 O O . TYR A 1 87 ? 6.5 2.355 10.906 1 96.12 87 TYR A O 1
ATOM 718 N N . GLU A 1 88 ? 5.234 1.48 12.523 1 94.38 88 GLU A N 1
ATOM 719 C CA . GLU A 1 88 ? 6.281 0.553 12.938 1 94.38 88 GLU A CA 1
ATOM 720 C C . GLU A 1 88 ? 6.602 -0.45 11.836 1 94.38 88 GLU A C 1
ATOM 722 O O . GLU A 1 88 ? 7.766 -0.805 11.625 1 94.38 88 GLU A O 1
ATOM 727 N N . ASN A 1 89 ? 5.574 -0.887 11.195 1 90.69 89 ASN A N 1
ATOM 728 C CA . ASN A 1 89 ? 5.809 -1.798 10.078 1 90.69 89 ASN A CA 1
ATOM 729 C C . ASN A 1 89 ? 6.57 -1.111 8.945 1 90.69 89 ASN A C 1
ATOM 731 O O . ASN A 1 89 ? 7.5 -1.688 8.383 1 90.69 89 ASN A O 1
ATOM 735 N N . TRP A 1 90 ? 6.25 0.061 8.617 1 92.75 90 TRP A N 1
ATOM 736 C CA . TRP A 1 90 ? 6.965 0.841 7.613 1 92.75 90 TRP A CA 1
ATOM 737 C C . TRP A 1 90 ? 8.422 1.034 8.008 1 92.75 90 TRP A C 1
ATOM 739 O O . TRP A 1 90 ? 9.328 0.879 7.184 1 92.75 90 TRP A O 1
ATOM 749 N N . LYS A 1 91 ? 8.609 1.427 9.266 1 92.69 91 LYS A N 1
ATOM 750 C CA . LYS A 1 91 ? 9.961 1.687 9.75 1 92.69 91 LYS A CA 1
ATOM 751 C C . LYS A 1 91 ? 10.844 0.456 9.586 1 92.69 91 LYS A C 1
ATOM 753 O O . LYS A 1 91 ? 11.977 0.559 9.102 1 92.69 91 LYS A O 1
ATOM 758 N N . LYS A 1 92 ? 10.305 -0.653 9.93 1 89.94 92 LYS A N 1
ATOM 759 C CA . LYS A 1 92 ? 11.047 -1.902 9.805 1 89.94 92 LYS A CA 1
ATOM 760 C C . LYS A 1 92 ? 11.422 -2.17 8.352 1 89.94 92 LYS A C 1
ATOM 762 O O . LYS A 1 92 ? 12.586 -2.477 8.047 1 89.94 92 LYS A O 1
ATOM 767 N N . GLU A 1 93 ? 10.5 -2.021 7.438 1 86.56 93 GLU A N 1
ATOM 768 C CA . GLU A 1 93 ? 10.742 -2.281 6.02 1 86.56 93 GLU A CA 1
ATOM 769 C C . GLU A 1 93 ? 11.656 -1.22 5.414 1 86.56 93 GLU A C 1
ATOM 771 O O . GLU A 1 93 ? 12.461 -1.519 4.531 1 86.56 93 GLU A O 1
ATOM 776 N N . SER A 1 94 ? 11.492 -0.008 5.887 1 89.06 94 SER A N 1
ATOM 777 C CA . SER A 1 94 ? 12.312 1.094 5.391 1 89.06 94 SER A CA 1
ATOM 778 C C . SER A 1 94 ? 13.781 0.896 5.742 1 89.06 94 SER A C 1
ATOM 780 O O . SER A 1 94 ? 14.664 1.173 4.926 1 89.06 94 SER A O 1
ATOM 782 N N . LEU A 1 95 ? 14.062 0.481 6.922 1 86.81 95 LEU A N 1
ATOM 783 C CA . LEU A 1 95 ? 15.43 0.234 7.367 1 86.81 95 LEU A CA 1
ATOM 784 C C . LEU A 1 95 ? 16.094 -0.836 6.508 1 86.81 95 LEU A C 1
ATOM 786 O O . LEU A 1 95 ? 17.312 -0.823 6.328 1 86.81 95 LEU A O 1
ATOM 790 N N . GLU A 1 96 ? 15.312 -1.646 5.883 1 83.5 96 GLU A N 1
ATOM 791 C CA . GLU A 1 96 ? 15.836 -2.703 5.02 1 83.5 96 GLU A CA 1
ATOM 792 C C . GLU A 1 96 ? 15.812 -2.281 3.555 1 83.5 96 GLU A C 1
ATOM 794 O O . GLU A 1 96 ? 16.094 -3.09 2.666 1 83.5 96 GLU A O 1
ATOM 799 N N . GLY A 1 97 ? 15.383 -1.084 3.285 1 82.62 97 GLY A N 1
ATOM 800 C CA . GLY A 1 97 ? 15.406 -0.537 1.938 1 82.62 97 GLY A CA 1
ATOM 801 C C . GLY A 1 97 ? 14.219 -0.976 1.099 1 82.62 97 GLY A C 1
ATOM 802 O O . GLY A 1 97 ? 14.266 -0.917 -0.132 1 82.62 97 GLY A O 1
ATOM 803 N N . ARG A 1 98 ? 13.102 -1.384 1.765 1 83.69 98 ARG A N 1
ATOM 804 C CA . ARG A 1 98 ? 12.016 -2.01 1.016 1 83.69 98 ARG A CA 1
ATOM 805 C C . ARG A 1 98 ? 10.789 -1.103 0.962 1 83.69 98 ARG A C 1
ATOM 807 O O . ARG A 1 98 ? 9.883 -1.329 0.166 1 83.69 98 ARG A O 1
ATOM 814 N N . ALA A 1 99 ? 10.742 -0.161 1.816 1 87.5 99 ALA A N 1
ATOM 815 C CA . ALA A 1 99 ? 9.633 0.79 1.839 1 87.5 99 ALA A CA 1
ATOM 816 C C . ALA A 1 99 ? 10.141 2.227 1.881 1 87.5 99 ALA A C 1
ATOM 818 O O . ALA A 1 99 ? 11.109 2.527 2.582 1 87.5 99 ALA A O 1
ATOM 819 N N . GLY A 1 100 ? 9.562 3.055 1.05 1 89.69 100 GLY A N 1
ATOM 820 C CA . GLY A 1 100 ? 9.93 4.465 1.017 1 89.69 100 GLY A CA 1
ATOM 821 C C . GLY A 1 100 ? 8.758 5.387 1.305 1 89.69 100 GLY A C 1
ATOM 822 O O . GLY A 1 100 ? 7.73 4.953 1.822 1 89.69 100 GLY A O 1
ATOM 823 N N . ALA A 1 101 ? 9.039 6.633 1.058 1 93.94 101 ALA A N 1
ATOM 824 C CA . ALA A 1 101 ? 8.031 7.676 1.226 1 93.94 101 ALA A CA 1
ATOM 825 C C . ALA A 1 101 ? 7.508 8.148 -0.125 1 93.94 101 ALA A C 1
ATOM 827 O O . ALA A 1 101 ? 8.242 8.172 -1.113 1 93.94 101 ALA A O 1
ATOM 828 N N . TRP A 1 102 ? 6.27 8.492 -0.144 1 93.94 102 TRP A N 1
ATOM 829 C CA . TRP A 1 102 ? 5.684 9.062 -1.353 1 93.94 102 TRP A CA 1
ATOM 830 C C . TRP A 1 102 ? 6.309 10.414 -1.671 1 93.94 102 TRP A C 1
ATOM 832 O O . TRP A 1 102 ? 6.52 11.234 -0.775 1 93.94 102 TRP A O 1
ATOM 842 N N . THR A 1 103 ? 6.562 10.617 -2.918 1 93.75 103 THR A N 1
ATOM 843 C CA . THR A 1 103 ? 7.156 11.875 -3.355 1 93.75 103 THR A CA 1
ATOM 844 C C . THR A 1 103 ? 6.141 12.719 -4.117 1 93.75 103 THR A C 1
ATOM 846 O O . THR A 1 103 ? 6.383 13.891 -4.398 1 93.75 103 THR A O 1
ATOM 849 N N . MET A 1 104 ? 5.02 12.148 -4.348 1 94.56 104 MET A N 1
ATOM 850 C CA . MET A 1 104 ? 3.951 12.852 -5.047 1 94.56 104 MET A CA 1
ATOM 851 C C . MET A 1 104 ? 2.953 13.445 -4.059 1 94.56 104 MET A C 1
ATOM 853 O O . MET A 1 104 ? 3.014 13.164 -2.861 1 94.56 104 MET A O 1
ATOM 857 N N . ASN A 1 105 ? 2.074 14.25 -4.637 1 97.38 105 ASN A N 1
ATOM 858 C CA . ASN A 1 105 ? 1.056 14.867 -3.797 1 97.38 105 ASN A CA 1
ATOM 859 C C . ASN A 1 105 ? 0.128 13.828 -3.18 1 97.38 105 ASN A C 1
ATOM 861 O O . ASN A 1 105 ? -0.113 12.773 -3.775 1 97.38 105 ASN A O 1
ATOM 865 N N . VAL A 1 106 ? -0.494 14.203 -2.109 1 98.19 106 VAL A N 1
ATOM 866 C CA . VAL A 1 106 ? -1.313 13.305 -1.304 1 98.19 106 VAL A CA 1
ATOM 867 C C . VAL A 1 106 ? -2.469 12.766 -2.145 1 98.19 106 VAL A C 1
ATOM 869 O O . VAL A 1 106 ? -2.744 11.57 -2.137 1 98.19 106 VAL A O 1
ATOM 872 N N . ASP A 1 107 ? -3.123 13.617 -2.941 1 97.19 107 ASP A N 1
ATOM 873 C CA . ASP A 1 107 ? -4.266 13.188 -3.738 1 97.19 107 ASP A CA 1
ATOM 874 C C . ASP A 1 107 ? -3.85 12.141 -4.773 1 97.19 107 ASP A C 1
ATOM 876 O O . ASP A 1 107 ? -4.531 11.133 -4.953 1 97.19 107 ASP A O 1
ATOM 880 N N . LYS A 1 108 ? -2.672 12.32 -5.324 1 94.81 108 LYS A N 1
ATOM 881 C CA . LYS A 1 108 ? -2.178 11.391 -6.328 1 94.81 108 LYS A CA 1
ATOM 882 C C . LYS A 1 108 ? -1.749 10.07 -5.691 1 94.81 108 LYS A C 1
ATOM 884 O O . LYS A 1 108 ? -1.951 9 -6.27 1 94.81 108 LYS A O 1
ATOM 889 N N . ALA A 1 109 ? -1.126 10.141 -4.566 1 94.94 109 ALA A N 1
ATOM 890 C CA . ALA A 1 109 ? -0.703 8.938 -3.848 1 94.94 109 ALA A CA 1
ATOM 891 C C . ALA A 1 109 ? -1.902 8.078 -3.465 1 94.94 109 ALA A C 1
ATOM 893 O O . ALA A 1 109 ? -1.863 6.855 -3.602 1 94.94 109 ALA A O 1
ATOM 894 N N . ILE A 1 110 ? -3.01 8.703 -2.992 1 95.56 110 ILE A N 1
ATOM 895 C CA . ILE A 1 110 ? -4.215 7.969 -2.633 1 95.56 110 ILE A CA 1
ATOM 896 C C . ILE A 1 110 ? -4.77 7.254 -3.861 1 95.56 110 ILE A C 1
ATOM 898 O O . ILE A 1 110 ? -5.148 6.082 -3.787 1 95.56 110 ILE A O 1
ATOM 902 N N . ASP A 1 111 ? -4.801 8 -4.934 1 92.62 111 ASP A N 1
ATOM 903 C CA . ASP A 1 111 ? -5.305 7.426 -6.176 1 92.62 111 ASP A CA 1
ATOM 904 C C . ASP A 1 111 ? -4.488 6.203 -6.582 1 92.62 111 ASP A C 1
ATOM 906 O O . ASP A 1 111 ? -5.051 5.148 -6.895 1 92.62 111 ASP A O 1
ATOM 910 N N . LEU A 1 112 ? -3.174 6.34 -6.52 1 91.38 112 LEU A N 1
ATOM 911 C CA . LEU A 1 112 ? -2.297 5.242 -6.918 1 91.38 112 LEU A CA 1
ATOM 912 C C . LEU A 1 112 ? -2.412 4.074 -5.945 1 91.38 112 LEU A C 1
ATOM 914 O O . LEU A 1 112 ? -2.422 2.912 -6.359 1 91.38 112 LEU A O 1
ATOM 918 N N . LEU A 1 113 ? -2.496 4.336 -4.691 1 92.56 113 LEU A N 1
ATOM 919 C CA . LEU A 1 113 ? -2.664 3.299 -3.676 1 92.56 113 LEU A CA 1
ATOM 920 C C . LEU A 1 113 ? -3.961 2.527 -3.896 1 92.56 113 LEU A C 1
ATOM 922 O O . LEU A 1 113 ? -3.977 1.297 -3.812 1 92.56 113 LEU A O 1
ATOM 926 N N . GLU A 1 114 ? -5.023 3.234 -4.164 1 91.81 114 GLU A N 1
ATOM 927 C CA . GLU A 1 114 ? -6.32 2.596 -4.359 1 91.81 114 GLU A CA 1
ATOM 928 C C . GLU A 1 114 ? -6.32 1.717 -5.609 1 91.81 114 GLU A C 1
ATOM 930 O O . GLU A 1 114 ? -6.832 0.596 -5.586 1 91.81 114 GLU A O 1
ATOM 935 N N . LYS A 1 115 ? -5.734 2.215 -6.641 1 88.81 115 LYS A N 1
ATOM 936 C CA . LYS A 1 115 ? -5.645 1.434 -7.871 1 88.81 115 LYS A CA 1
ATOM 937 C C . LYS A 1 115 ? -4.832 0.159 -7.652 1 88.81 115 LYS A C 1
ATOM 939 O O . LYS A 1 115 ? -5.203 -0.91 -8.141 1 88.81 115 LYS A O 1
ATOM 944 N N . ALA A 1 116 ? -3.744 0.257 -6.906 1 88.88 116 ALA A N 1
ATOM 945 C CA . ALA A 1 116 ? -2.857 -0.883 -6.684 1 88.88 116 ALA A CA 1
ATOM 946 C C . ALA A 1 116 ? -3.514 -1.923 -5.781 1 88.88 116 ALA A C 1
ATOM 948 O O . ALA A 1 116 ? -3.248 -3.121 -5.906 1 88.88 116 ALA A O 1
ATOM 949 N N . THR A 1 117 ? -4.438 -1.521 -4.973 1 89.75 117 THR A N 1
ATOM 950 C CA . THR A 1 117 ? -5.023 -2.438 -3.998 1 89.75 117 THR A CA 1
ATOM 951 C C . THR A 1 117 ? -6.391 -2.928 -4.469 1 89.75 117 THR A C 1
ATOM 953 O O . THR A 1 117 ? -6.582 -4.125 -4.688 1 89.75 117 THR A O 1
ATOM 956 N N . THR A 1 118 ? -7.281 -2.02 -4.734 1 83.44 118 THR A N 1
ATOM 957 C CA . THR A 1 118 ? -8.68 -2.379 -4.918 1 83.44 118 THR A CA 1
ATOM 958 C C . THR A 1 118 ? -9.07 -2.314 -6.395 1 83.44 118 THR A C 1
ATOM 960 O O . THR A 1 118 ? -10.109 -2.846 -6.793 1 83.44 118 THR A O 1
ATOM 963 N N . GLY A 1 119 ? -8.25 -1.817 -7.254 1 75.75 119 GLY A N 1
ATOM 964 C CA . GLY A 1 119 ? -8.57 -1.66 -8.664 1 75.75 119 GLY A CA 1
ATOM 965 C C . GLY A 1 119 ? -9.625 -0.596 -8.914 1 75.75 119 GLY A C 1
ATOM 966 O O . GLY A 1 119 ? -10.008 -0.357 -10.062 1 75.75 119 GLY A O 1
ATOM 967 N N . ALA A 1 120 ? -10.109 -0.103 -7.832 1 68.5 120 ALA A N 1
ATOM 968 C CA . ALA A 1 120 ? -11.125 0.937 -7.984 1 68.5 120 ALA A CA 1
ATOM 969 C C . ALA A 1 120 ? -10.5 2.246 -8.453 1 68.5 120 ALA A C 1
ATOM 971 O O . ALA A 1 120 ? -9.328 2.508 -8.203 1 68.5 120 ALA A O 1
ATOM 972 N N . ASP A 1 121 ? -11.203 2.746 -9.539 1 58.94 121 ASP A N 1
ATOM 973 C CA . ASP A 1 121 ? -10.797 4.086 -9.953 1 58.94 121 ASP A CA 1
ATOM 974 C C . ASP A 1 121 ? -11.773 5.141 -9.438 1 58.94 121 ASP A C 1
ATOM 976 O O . ASP A 1 121 ? -12.953 4.859 -9.25 1 58.94 121 ASP A O 1
ATOM 980 N N . GLU A 1 122 ? -11.242 6.195 -8.914 1 50.72 122 GLU A N 1
ATOM 981 C CA . GLU A 1 122 ? -12.156 7.309 -8.664 1 50.72 122 GLU A CA 1
ATOM 982 C C . GLU A 1 122 ? -12.773 7.812 -9.969 1 50.72 122 GLU A C 1
ATOM 984 O O . GLU A 1 122 ? -12.172 7.676 -11.039 1 50.72 122 GLU A O 1
ATOM 989 N N . MET B 1 1 ? 13.531 -26.484 -6.086 1 57.84 1 MET B N 1
ATOM 990 C CA . MET B 1 1 ? 12.969 -25.141 -5.984 1 57.84 1 MET B CA 1
ATOM 991 C C . MET B 1 1 ? 11.758 -24.984 -6.902 1 57.84 1 MET B C 1
ATOM 993 O O . MET B 1 1 ? 11.703 -25.609 -7.969 1 57.84 1 MET B O 1
ATOM 997 N N . GLN B 1 2 ? 10.555 -24.609 -6.262 1 76.19 2 GLN B N 1
ATOM 998 C CA . GLN B 1 2 ? 9.375 -24.484 -7.113 1 76.19 2 GLN B CA 1
ATOM 999 C C . GLN B 1 2 ? 9.602 -23.469 -8.227 1 76.19 2 GLN B C 1
ATOM 1001 O O . GLN B 1 2 ? 10.18 -22.406 -7.992 1 76.19 2 GLN B O 1
ATOM 1006 N N . GLN B 1 3 ? 9.43 -23.938 -9.406 1 91.62 3 GLN B N 1
ATOM 1007 C CA . GLN B 1 3 ? 9.562 -23.016 -10.523 1 91.62 3 GLN B CA 1
ATOM 1008 C C . GLN B 1 3 ? 8.383 -22.062 -10.594 1 91.62 3 GLN B C 1
ATOM 1010 O O . GLN B 1 3 ? 7.227 -22.484 -10.672 1 91.62 3 GLN B O 1
ATOM 1015 N N . LEU B 1 4 ? 8.57 -20.859 -10.406 1 97.44 4 LEU B N 1
ATOM 1016 C CA . LEU B 1 4 ? 7.559 -19.812 -10.547 1 97.44 4 LEU B CA 1
ATOM 1017 C C . LEU B 1 4 ? 7.52 -19.297 -11.977 1 97.44 4 LEU B C 1
ATOM 1019 O O . LEU B 1 4 ? 8.547 -18.891 -12.523 1 97.44 4 LEU B O 1
AT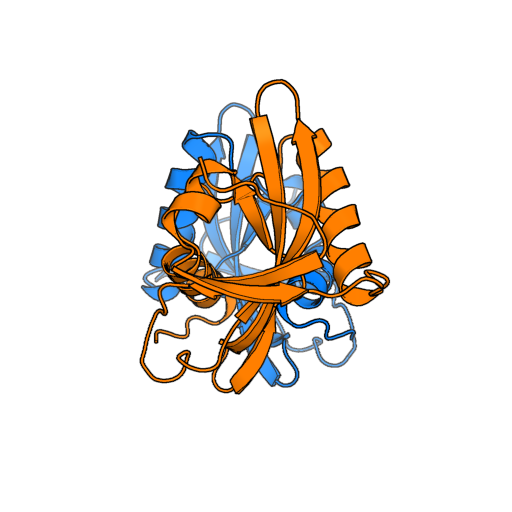OM 1023 N N . VAL B 1 5 ? 6.309 -19.344 -12.531 1 97.56 5 VAL B N 1
ATOM 1024 C CA . VAL B 1 5 ? 6.094 -18.922 -13.914 1 97.56 5 VAL B CA 1
ATOM 1025 C C . VAL B 1 5 ? 4.898 -17.969 -13.977 1 97.56 5 VAL B C 1
ATOM 1027 O O . VAL B 1 5 ? 3.9 -18.172 -13.281 1 97.56 5 VAL B O 1
ATOM 1030 N N . GLU B 1 6 ? 5.062 -16.922 -14.812 1 98.44 6 GLU B N 1
ATOM 1031 C CA . GLU B 1 6 ? 3.936 -16.016 -15.031 1 98.44 6 GLU B CA 1
ATOM 1032 C C . GLU B 1 6 ? 2.697 -16.781 -15.484 1 98.44 6 GLU B C 1
ATOM 1034 O O . GLU B 1 6 ? 2.797 -17.719 -16.297 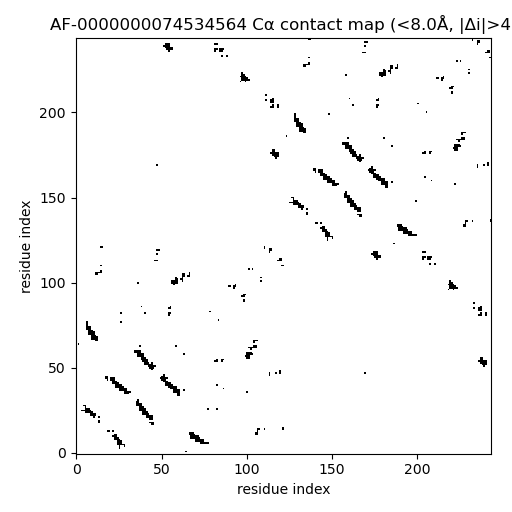1 98.44 6 GLU B O 1
ATOM 1039 N N . GLY B 1 7 ? 1.562 -16.453 -14.953 1 98.75 7 GLY B N 1
ATOM 1040 C CA . GLY B 1 7 ? 0.298 -17.094 -15.297 1 98.75 7 GLY B CA 1
ATOM 1041 C C . GLY B 1 7 ? -0.151 -18.125 -14.273 1 98.75 7 GLY B C 1
ATOM 1042 O O . GLY B 1 7 ? -1.32 -18.516 -14.25 1 98.75 7 GLY B O 1
ATOM 1043 N N . GLN B 1 8 ? 0.737 -18.547 -13.391 1 98.75 8 GLN B N 1
ATOM 1044 C CA . GLN B 1 8 ? 0.408 -19.562 -12.398 1 98.75 8 GLN B CA 1
ATOM 1045 C C . GLN B 1 8 ? -0.565 -19.031 -11.359 1 98.75 8 GLN B C 1
ATOM 1047 O O . GLN B 1 8 ? -0.435 -17.875 -10.914 1 98.75 8 GLN B O 1
ATOM 1052 N N . ILE B 1 9 ? -1.538 -19.875 -10.984 1 98.81 9 ILE B N 1
ATOM 1053 C CA . ILE B 1 9 ? -2.494 -19.594 -9.922 1 98.81 9 ILE B CA 1
ATOM 1054 C C . ILE B 1 9 ? -2.223 -20.5 -8.719 1 98.81 9 ILE B C 1
ATOM 1056 O O . ILE B 1 9 ? -2.156 -21.719 -8.867 1 98.81 9 ILE B O 1
ATOM 1060 N N . TRP B 1 10 ? -2.084 -19.875 -7.547 1 98.75 10 TRP B N 1
ATOM 1061 C CA . TRP B 1 10 ? -1.64 -20.625 -6.375 1 98.75 10 TRP B CA 1
ATOM 1062 C C . TRP B 1 10 ? -2.613 -20.438 -5.215 1 98.75 10 TRP B C 1
ATOM 1064 O O . TRP B 1 10 ? -3.16 -19.359 -5.02 1 98.75 10 TRP B O 1
ATOM 1074 N N . THR B 1 11 ? -2.881 -21.516 -4.465 1 98.56 11 THR B N 1
ATOM 1075 C CA . THR B 1 11 ? -3.293 -21.359 -3.074 1 98.56 11 THR B CA 1
ATOM 1076 C C . THR B 1 11 ? -2.096 -21.031 -2.188 1 98.56 11 THR B C 1
ATOM 1078 O O . THR B 1 11 ? -0.955 -21.344 -2.535 1 98.56 11 THR B O 1
ATOM 1081 N N . TYR B 1 12 ? -2.328 -20.453 -1.126 1 98.62 12 TYR B N 1
ATOM 1082 C CA . TYR B 1 12 ? -1.289 -20 -0.212 1 98.62 12 TYR B CA 1
ATOM 1083 C C . TYR B 1 12 ? -1.776 -20.031 1.231 1 98.62 12 TYR B C 1
ATOM 1085 O O . TYR B 1 12 ? -2.951 -20.297 1.49 1 98.62 12 TYR B O 1
ATOM 1093 N N . HIS B 1 13 ? -0.906 -19.859 2.137 1 97.94 13 HIS B N 1
ATOM 1094 C CA . HIS B 1 13 ? -1.305 -19.766 3.535 1 97.94 13 HIS B CA 1
ATOM 1095 C C . HIS B 1 13 ? -2.166 -18.531 3.771 1 97.94 13 HIS B C 1
ATOM 1097 O O . HIS B 1 13 ? -1.746 -17.406 3.477 1 97.94 13 HIS B O 1
ATOM 1103 N N . HIS B 1 14 ? -3.359 -18.75 4.281 1 96.5 14 HIS B N 1
ATOM 1104 C CA . HIS B 1 14 ? -4.328 -17.672 4.441 1 96.5 14 HIS B CA 1
ATOM 1105 C C . HIS B 1 14 ? -4.238 -17.062 5.832 1 96.5 14 HIS B C 1
ATOM 1107 O O . HIS B 1 14 ? -3.779 -17.703 6.773 1 96.5 14 HIS B O 1
ATOM 1113 N N . ARG B 1 15 ? -4.684 -15.773 5.902 1 94.06 15 ARG B N 1
ATOM 1114 C CA . ARG B 1 15 ? -4.75 -15.094 7.191 1 94.06 15 ARG B CA 1
ATOM 1115 C C . ARG B 1 15 ? -5.816 -15.719 8.086 1 94.06 15 ARG B C 1
ATOM 1117 O O . ARG B 1 15 ? -5.656 -15.766 9.305 1 94.06 15 ARG B O 1
ATOM 1124 N N . SER B 1 16 ? -6.875 -16.109 7.473 1 91.12 16 SER B N 1
ATOM 1125 C CA . SER B 1 16 ? -8.039 -16.609 8.188 1 91.12 16 SER B CA 1
ATOM 1126 C C . SER B 1 16 ? -8.875 -17.531 7.309 1 91.12 16 SER B C 1
ATOM 1128 O O . SER B 1 16 ? -8.609 -17.656 6.109 1 91.12 16 SER B O 1
ATOM 1130 N N . LYS B 1 17 ? -9.883 -18.078 7.938 1 91.44 17 LYS B N 1
ATOM 1131 C CA . LYS B 1 17 ? -10.805 -18.953 7.207 1 91.44 17 LYS B CA 1
ATOM 1132 C C . LYS B 1 17 ? -11.57 -18.172 6.148 1 91.44 17 LYS B C 1
ATOM 1134 O O . LYS B 1 17 ? -11.953 -18.719 5.113 1 91.44 17 LYS B O 1
ATOM 1139 N N . ASP B 1 18 ? -11.789 -16.922 6.355 1 91.56 18 ASP B N 1
ATOM 1140 C CA . ASP B 1 18 ? -12.531 -16.078 5.422 1 91.56 18 ASP B CA 1
ATOM 1141 C C . ASP B 1 18 ? -11.773 -15.922 4.102 1 91.56 18 ASP B C 1
ATOM 1143 O O . ASP B 1 18 ? -12.367 -15.586 3.076 1 91.56 18 ASP B O 1
ATOM 1147 N N . ASP B 1 19 ? -10.484 -16.25 4.16 1 96.06 19 ASP B N 1
ATOM 1148 C CA . ASP B 1 19 ? -9.648 -16.094 2.973 1 96.06 19 ASP B CA 1
ATOM 1149 C C . ASP B 1 19 ? -9.414 -17.438 2.283 1 96.06 19 ASP B C 1
ATOM 1151 O O . ASP B 1 19 ? -8.641 -17.516 1.327 1 96.06 19 ASP B O 1
ATOM 1155 N N . SER B 1 20 ? -10.094 -18.453 2.666 1 95.44 20 SER B N 1
ATOM 1156 C CA . SER B 1 20 ? -9.766 -19.812 2.264 1 95.44 20 SER B CA 1
ATOM 1157 C C . SER B 1 20 ? -10 -20.016 0.771 1 95.44 20 SER B C 1
ATOM 1159 O O . SER B 1 20 ? -9.422 -20.938 0.167 1 95.44 20 SER B O 1
ATOM 1161 N N . THR B 1 21 ? -10.82 -19.219 0.149 1 96.44 21 THR B N 1
ATOM 1162 C CA . THR B 1 21 ? -11.094 -19.359 -1.276 1 96.44 21 THR B CA 1
ATOM 1163 C C . THR B 1 21 ? -10.211 -18.422 -2.098 1 96.44 21 THR B C 1
ATOM 1165 O O . THR B 1 21 ? -10.211 -18.484 -3.328 1 96.44 21 THR B O 1
ATOM 1168 N N . SER B 1 22 ? -9.469 -17.578 -1.427 1 98.06 22 SER B N 1
ATOM 1169 C CA . SER B 1 22 ? -8.617 -16.641 -2.145 1 98.06 22 SER B CA 1
ATOM 1170 C C . SER B 1 22 ? -7.453 -17.344 -2.822 1 98.06 22 SER B C 1
ATOM 1172 O O . SER B 1 22 ? -7.004 -18.391 -2.355 1 98.06 22 SER B O 1
ATOM 1174 N N . ARG B 1 23 ? -7.039 -16.812 -3.969 1 98.75 23 ARG B N 1
ATOM 1175 C CA . ARG B 1 23 ? -5.887 -17.266 -4.746 1 98.75 23 ARG B CA 1
ATOM 1176 C C . ARG B 1 23 ? -5.074 -16.078 -5.25 1 98.75 23 ARG B C 1
ATOM 1178 O O . ARG B 1 23 ? -5.602 -14.961 -5.379 1 98.75 23 ARG B O 1
ATOM 1185 N N . PHE B 1 24 ? -3.865 -16.312 -5.465 1 98.81 24 PHE B N 1
ATOM 1186 C CA . PHE B 1 24 ? -3.162 -15.258 -6.195 1 98.81 24 PHE B CA 1
ATOM 1187 C C . PHE B 1 24 ? -2.6 -15.797 -7.508 1 98.81 24 PHE B C 1
ATOM 1189 O O . PHE B 1 24 ? -2.352 -17 -7.637 1 98.81 24 PHE B O 1
ATOM 1196 N N . THR B 1 25 ? -2.449 -14.945 -8.453 1 98.81 25 THR B N 1
ATOM 1197 C CA . THR B 1 25 ? -1.869 -15.219 -9.766 1 98.81 25 THR B CA 1
ATOM 1198 C C . THR B 1 25 ? -0.557 -14.461 -9.945 1 98.81 25 THR B C 1
ATOM 1200 O O . THR B 1 25 ? -0.455 -13.289 -9.578 1 98.81 25 THR B O 1
ATOM 1203 N N . ILE B 1 26 ? 0.428 -15.141 -10.461 1 98.81 26 ILE B N 1
ATOM 1204 C CA . ILE B 1 26 ? 1.673 -14.469 -10.812 1 98.81 26 ILE B CA 1
ATOM 1205 C C . ILE B 1 26 ? 1.521 -13.789 -12.172 1 98.81 26 ILE B C 1
ATOM 1207 O O . ILE B 1 26 ? 1.401 -14.461 -13.203 1 98.81 26 ILE B O 1
ATOM 1211 N N . TYR B 1 27 ? 1.559 -12.477 -12.164 1 98.69 27 TYR B N 1
ATOM 1212 C CA . TYR B 1 27 ? 1.327 -11.75 -13.406 1 98.69 27 TYR B CA 1
ATOM 1213 C C . TYR B 1 27 ? 2.645 -11.375 -14.078 1 98.69 27 TYR B C 1
ATOM 1215 O O . TYR B 1 27 ? 2.721 -11.273 -15.305 1 98.69 27 TYR B O 1
ATOM 1223 N N . LYS B 1 28 ? 3.666 -11.117 -13.273 1 98.06 28 LYS B N 1
ATOM 1224 C CA . LYS B 1 28 ? 4.949 -10.664 -13.797 1 98.06 28 LYS B CA 1
ATOM 1225 C C . LYS B 1 28 ? 6.098 -11.07 -12.883 1 98.06 28 LYS B C 1
ATOM 1227 O O . LYS B 1 28 ? 5.938 -11.117 -11.656 1 98.06 28 LYS B O 1
ATOM 1232 N N . ILE B 1 29 ? 7.234 -11.406 -13.453 1 97.69 29 ILE B N 1
ATOM 1233 C CA . ILE B 1 29 ? 8.484 -11.625 -12.727 1 97.69 29 ILE B CA 1
ATOM 1234 C C . ILE B 1 29 ? 9.578 -10.734 -13.312 1 97.69 29 ILE B C 1
ATOM 1236 O O . ILE B 1 29 ? 9.969 -10.906 -14.469 1 97.69 29 ILE B O 1
ATOM 1240 N N . ASP B 1 30 ? 10.016 -9.766 -12.453 1 96.44 30 ASP B N 1
ATOM 1241 C CA . ASP B 1 30 ? 11.117 -8.898 -12.844 1 96.44 30 ASP B CA 1
ATOM 1242 C C . ASP B 1 30 ? 12.445 -9.414 -12.289 1 96.44 30 ASP B C 1
ATOM 1244 O O . ASP B 1 30 ? 12.523 -9.812 -11.133 1 96.44 30 ASP B O 1
ATOM 1248 N N . GLN B 1 31 ? 13.406 -9.359 -13.125 1 90.81 31 GLN B N 1
ATOM 1249 C CA . GLN B 1 31 ? 14.766 -9.578 -12.641 1 90.81 31 GLN B CA 1
ATOM 1250 C C . GLN B 1 31 ? 15.445 -8.266 -12.273 1 90.81 31 GLN B C 1
ATOM 1252 O O . GLN B 1 31 ? 15.727 -7.441 -13.141 1 90.81 31 GLN B O 1
ATOM 1257 N N . MET B 1 32 ? 15.562 -8.023 -11.023 1 84.31 32 MET B N 1
ATOM 1258 C CA . MET B 1 32 ? 16.203 -6.809 -10.531 1 84.31 32 MET B CA 1
ATOM 1259 C C . MET B 1 32 ? 17.578 -7.121 -9.953 1 84.31 32 MET B C 1
ATOM 1261 O O . MET B 1 32 ? 17.719 -7.379 -8.758 1 84.31 32 MET B O 1
ATOM 1265 N N . GLY B 1 33 ? 18.594 -6.914 -10.773 1 82.38 33 GLY B N 1
ATOM 1266 C CA . GLY B 1 33 ? 19.922 -7.332 -10.344 1 82.38 33 GLY B CA 1
ATOM 1267 C C . G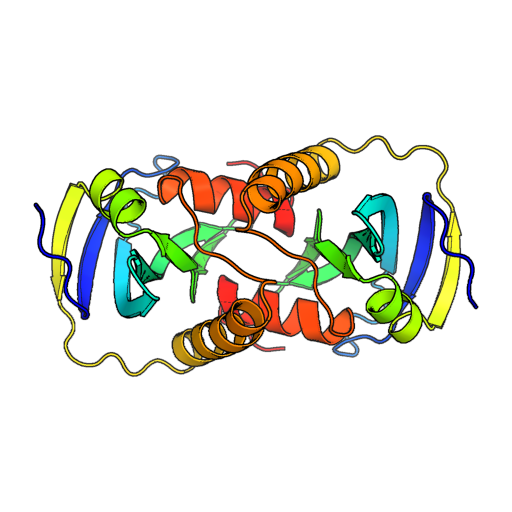LY B 1 33 ? 20.016 -8.812 -10.039 1 82.38 33 GLY B C 1
ATOM 1268 O O . GLY B 1 33 ? 19.703 -9.648 -10.891 1 82.38 33 GLY B O 1
ATOM 1269 N N . ASP B 1 34 ? 20.25 -9.031 -8.75 1 84.88 34 ASP B N 1
ATOM 1270 C CA . ASP B 1 34 ? 20.453 -10.422 -8.359 1 84.88 34 ASP B CA 1
ATOM 1271 C C . ASP B 1 34 ? 19.188 -11.016 -7.742 1 84.88 34 ASP B C 1
ATOM 1273 O O . ASP B 1 34 ? 19.203 -12.133 -7.227 1 84.88 34 ASP B O 1
ATOM 1277 N N . HIS B 1 35 ? 18.188 -10.25 -7.789 1 87.62 35 HIS B N 1
ATOM 1278 C CA . HIS B 1 35 ? 16.984 -10.773 -7.152 1 87.62 35 HIS B CA 1
ATOM 1279 C C . HIS B 1 35 ? 15.766 -10.602 -8.055 1 87.62 35 HIS B C 1
ATOM 1281 O O . HIS B 1 35 ? 15.703 -9.656 -8.852 1 87.62 35 HIS B O 1
ATOM 1287 N N . ASP B 1 36 ? 14.891 -11.555 -7.91 1 94.38 36 ASP B N 1
ATOM 1288 C CA . ASP B 1 36 ? 13.617 -11.477 -8.625 1 94.38 36 ASP B CA 1
ATOM 1289 C C . ASP B 1 36 ? 12.547 -10.789 -7.777 1 94.38 36 ASP B C 1
ATOM 1291 O O . ASP B 1 36 ? 12.523 -10.953 -6.555 1 94.38 36 ASP B O 1
ATOM 1295 N N . VAL B 1 37 ? 11.766 -10.023 -8.477 1 96.94 37 VAL B N 1
ATOM 1296 C CA . VAL B 1 37 ? 10.531 -9.539 -7.867 1 96.94 37 VAL B CA 1
ATOM 1297 C C . VAL B 1 37 ? 9.328 -10.172 -8.562 1 96.94 37 VAL B C 1
ATOM 1299 O O . VAL B 1 37 ? 9.219 -10.117 -9.789 1 96.94 37 VAL B O 1
ATOM 1302 N N . VAL B 1 38 ? 8.508 -10.828 -7.758 1 98.38 38 VAL B N 1
ATOM 1303 C CA . VAL B 1 38 ? 7.312 -11.508 -8.242 1 98.38 38 VAL B CA 1
ATOM 1304 C C . VAL B 1 38 ? 6.082 -10.648 -7.957 1 98.38 38 VAL B C 1
ATOM 1306 O O . VAL B 1 38 ? 5.785 -10.344 -6.801 1 98.38 38 VAL B O 1
ATOM 1309 N N . HIS B 1 39 ? 5.363 -10.242 -9.055 1 98.5 39 HIS B N 1
ATOM 1310 C CA . HIS B 1 39 ? 4.176 -9.398 -8.945 1 98.5 39 HIS B CA 1
ATOM 1311 C C . HIS B 1 39 ? 2.9 -10.227 -9.047 1 98.5 39 HIS B C 1
ATOM 1313 O O . HIS B 1 39 ? 2.676 -10.906 -10.055 1 98.5 39 HIS B O 1
ATOM 1319 N N . ILE B 1 40 ? 2.084 -10.102 -7.996 1 98.81 40 ILE B N 1
ATOM 1320 C CA . ILE B 1 40 ? 0.906 -10.961 -7.977 1 98.81 40 ILE B CA 1
ATOM 1321 C C . ILE B 1 40 ? -0.355 -10.109 -7.879 1 98.81 40 ILE B C 1
ATOM 1323 O O . ILE B 1 40 ? -0.298 -8.953 -7.449 1 98.81 40 ILE B O 1
ATOM 1327 N N . LYS B 1 41 ? -1.425 -10.641 -8.375 1 98.5 41 LYS B N 1
ATOM 1328 C CA . LYS B 1 41 ? -2.795 -10.211 -8.109 1 98.5 41 LYS B CA 1
ATOM 1329 C C . LYS B 1 41 ? -3.531 -11.227 -7.242 1 98.5 41 LYS B C 1
ATOM 1331 O O . LYS B 1 41 ? -3.402 -12.438 -7.445 1 98.5 41 LYS B O 1
ATOM 1336 N N . ILE B 1 42 ? -4.203 -10.773 -6.227 1 98.44 42 ILE B N 1
ATOM 1337 C CA . ILE B 1 42 ? -4.906 -11.664 -5.309 1 98.44 42 ILE B CA 1
ATOM 1338 C C . ILE B 1 42 ? -6.41 -11.547 -5.52 1 98.44 42 ILE B C 1
ATOM 1340 O O . ILE B 1 42 ? -6.953 -10.438 -5.551 1 98.44 42 ILE B O 1
ATOM 1344 N N . SER B 1 43 ? -7.027 -12.688 -5.648 1 97.19 43 SER B N 1
ATOM 1345 C CA . SER B 1 43 ? -8.469 -12.719 -5.871 1 97.19 43 SER B CA 1
ATOM 1346 C C . SER B 1 43 ? -9.203 -13.32 -4.672 1 97.19 43 SER B C 1
ATOM 1348 O O . SER B 1 43 ? -8.711 -14.266 -4.055 1 97.19 43 SER B O 1
ATOM 1350 N N . GLY B 1 44 ? -10.336 -12.703 -4.367 1 96 44 GLY B N 1
ATOM 1351 C CA . GLY B 1 44 ? -11.25 -13.305 -3.412 1 96 44 GLY B CA 1
ATOM 1352 C C . GLY B 1 44 ? -10.797 -13.141 -1.973 1 96 44 GLY B C 1
ATOM 1353 O O . GLY B 1 44 ? -11.172 -13.938 -1.105 1 96 44 GLY B O 1
ATOM 1354 N N . VAL B 1 45 ? -9.984 -12.164 -1.74 1 96.31 45 VAL B N 1
ATOM 1355 C CA . VAL B 1 45 ? -9.445 -11.969 -0.399 1 96.31 45 VAL B CA 1
ATOM 1356 C C . VAL B 1 45 ? -10.305 -10.961 0.363 1 96.31 45 VAL B C 1
ATOM 1358 O O . VAL B 1 45 ? -10.812 -10 -0.221 1 96.31 45 VAL B O 1
ATOM 1361 N N . ARG B 1 46 ? -10.484 -11.227 1.604 1 93.06 46 ARG B N 1
ATOM 1362 C CA . ARG B 1 46 ? -11.148 -10.227 2.441 1 93.06 46 ARG B CA 1
ATOM 1363 C C . ARG B 1 46 ? -10.219 -9.047 2.723 1 93.06 46 ARG B C 1
ATOM 1365 O O . ARG B 1 46 ? -9.125 -9.227 3.25 1 93.06 46 ARG B O 1
ATOM 1372 N N . PHE B 1 47 ? -10.68 -7.871 2.326 1 90.38 47 PHE B N 1
ATOM 1373 C CA . PHE B 1 47 ? -9.938 -6.629 2.51 1 90.38 47 PHE B CA 1
ATOM 1374 C C . PHE B 1 47 ? -10.883 -5.461 2.748 1 90.38 47 PHE B C 1
ATOM 1376 O O . PHE B 1 47 ? -11.875 -5.297 2.027 1 90.38 47 PHE B O 1
ATOM 1383 N N . ALA B 1 48 ? -10.648 -4.688 3.74 1 86.25 48 ALA B N 1
ATOM 1384 C CA . ALA B 1 48 ? -11.5 -3.562 4.121 1 86.25 48 ALA B CA 1
ATOM 1385 C C . ALA B 1 48 ? -12.938 -4.02 4.352 1 86.25 48 ALA B C 1
ATOM 1387 O O . ALA B 1 48 ? -13.883 -3.336 3.957 1 86.25 48 ALA B O 1
ATOM 1388 N N . GLY B 1 49 ? -13.117 -5.238 4.84 1 84.31 49 GLY B N 1
ATOM 1389 C CA . GLY B 1 49 ? -14.406 -5.746 5.273 1 84.31 49 GLY B CA 1
ATOM 1390 C C . GLY B 1 49 ? -15.195 -6.402 4.16 1 84.31 49 GLY B C 1
ATOM 1391 O O . GLY B 1 49 ? -16.328 -6.832 4.367 1 84.31 49 GLY B O 1
ATOM 1392 N N . LYS B 1 50 ? -14.641 -6.5 2.988 1 87.62 50 LYS B N 1
ATOM 1393 C CA . LYS B 1 50 ? -15.336 -7.113 1.859 1 87.62 50 LYS B CA 1
ATOM 1394 C C . LYS B 1 50 ? -14.398 -8.023 1.066 1 87.62 50 LYS B C 1
ATOM 1396 O O . LYS B 1 50 ? -13.18 -7.836 1.083 1 87.62 50 LYS B O 1
ATOM 1401 N N . LYS B 1 51 ? -15.008 -9.039 0.405 1 93 51 LYS B N 1
ATOM 1402 C CA . LYS B 1 51 ? -14.258 -9.859 -0.532 1 93 51 LYS B CA 1
ATOM 1403 C C . LYS B 1 51 ? -13.938 -9.094 -1.811 1 93 51 LYS B C 1
ATOM 1405 O O . LYS B 1 51 ? -14.836 -8.539 -2.449 1 93 51 LYS B O 1
ATOM 1410 N N . MET B 1 52 ? -12.664 -8.961 -2.139 1 92.75 52 MET B N 1
ATOM 1411 C CA . MET B 1 52 ? -12.258 -8.195 -3.316 1 92.75 52 MET B CA 1
ATOM 1412 C C . MET B 1 52 ? -10.914 -8.688 -3.85 1 92.75 52 MET B C 1
ATOM 1414 O O . MET B 1 52 ? -10.477 -9.789 -3.51 1 92.75 52 MET B O 1
ATOM 1418 N N . GLN B 1 53 ? -10.398 -7.992 -4.816 1 95.5 53 GLN B N 1
ATOM 1419 C CA . GLN B 1 53 ? -9.078 -8.258 -5.375 1 95.5 53 GLN B CA 1
ATOM 1420 C C . GLN B 1 53 ? -8.062 -7.223 -4.91 1 95.5 53 GLN B C 1
ATOM 1422 O O . GLN B 1 53 ? -8.398 -6.055 -4.715 1 95.5 53 GLN B O 1
ATOM 1427 N N . ILE B 1 54 ? -6.926 -7.637 -4.645 1 96.94 54 ILE B N 1
ATOM 1428 C CA . ILE B 1 54 ? -5.77 -6.75 -4.594 1 96.94 54 ILE B CA 1
ATOM 1429 C C . ILE B 1 54 ? -5.016 -6.809 -5.918 1 96.94 54 ILE B C 1
ATOM 1431 O O . ILE B 1 54 ? -4.504 -7.863 -6.301 1 96.94 54 ILE B O 1
ATOM 1435 N N . GLN B 1 55 ? -4.91 -5.707 -6.555 1 97.38 55 GLN B N 1
ATOM 1436 C CA . GLN B 1 55 ? -4.59 -5.672 -7.98 1 97.38 55 GLN B CA 1
ATOM 1437 C C . GLN B 1 55 ? -3.104 -5.914 -8.219 1 97.38 55 GLN B C 1
ATOM 1439 O O . GLN B 1 55 ? -2.713 -6.426 -9.266 1 97.38 55 GLN B O 1
ATOM 1444 N N . HIS B 1 56 ? -2.326 -5.488 -7.23 1 98 56 HIS B N 1
ATOM 1445 C CA . HIS B 1 56 ? -0.888 -5.645 -7.422 1 98 56 HIS B CA 1
ATOM 1446 C C . HIS B 1 56 ? -0.155 -5.648 -6.082 1 98 56 HIS B C 1
ATOM 1448 O O . HIS B 1 56 ? -0.353 -4.75 -5.258 1 98 56 HIS B O 1
ATOM 1454 N N . MET B 1 57 ? 0.607 -6.652 -5.883 1 97.44 57 MET B N 1
ATOM 1455 C CA . MET B 1 57 ? 1.556 -6.715 -4.773 1 97.44 57 MET B CA 1
ATOM 1456 C C . MET B 1 57 ? 2.871 -7.348 -5.219 1 97.44 57 MET B C 1
ATOM 1458 O O . MET B 1 57 ? 2.875 -8.43 -5.809 1 97.44 57 MET B O 1
ATOM 1462 N N . PRO B 1 58 ? 3.977 -6.656 -4.957 1 97.06 58 PRO B N 1
ATOM 1463 C CA . PRO B 1 58 ? 5.293 -7.207 -5.289 1 97.06 58 PRO B CA 1
ATOM 1464 C C . PRO B 1 58 ? 5.926 -7.965 -4.125 1 97.06 58 PRO B C 1
ATOM 1466 O O . PRO B 1 58 ? 5.863 -7.512 -2.98 1 97.06 58 PRO B O 1
ATOM 1469 N N . PHE B 1 59 ? 6.586 -9.195 -4.418 1 96.88 59 PHE B N 1
ATOM 1470 C CA . PHE B 1 59 ? 7.246 -10.016 -3.412 1 96.88 59 PHE B CA 1
ATOM 1471 C C . PHE B 1 59 ? 8.609 -10.484 -3.908 1 96.88 59 PHE B C 1
ATOM 1473 O O . PHE B 1 59 ? 8.844 -10.578 -5.113 1 96.88 59 PHE B O 1
ATOM 1480 N N . THR B 1 60 ? 9.438 -10.734 -2.945 1 95.5 60 THR B N 1
ATOM 1481 C CA . THR B 1 60 ? 10.625 -11.492 -3.309 1 95.5 60 THR B CA 1
ATOM 1482 C C . THR B 1 60 ? 10.25 -12.922 -3.688 1 95.5 60 THR B C 1
ATOM 1484 O O . THR B 1 60 ? 9.234 -13.445 -3.234 1 95.5 60 THR B O 1
ATOM 1487 N N . ARG B 1 61 ? 11.102 -13.523 -4.52 1 96.75 61 ARG B N 1
ATOM 1488 C CA . ARG B 1 61 ? 10.867 -14.914 -4.902 1 96.75 61 ARG B CA 1
ATOM 1489 C C . ARG B 1 61 ? 10.797 -15.82 -3.678 1 96.75 61 ARG B C 1
ATOM 1491 O O . ARG B 1 61 ? 9.914 -16.672 -3.582 1 96.75 61 ARG B O 1
ATOM 1498 N N . GLU B 1 62 ? 11.688 -15.57 -2.752 1 95.5 62 GLU B N 1
ATOM 1499 C CA . GLU B 1 62 ? 11.742 -16.375 -1.54 1 95.5 62 GLU B CA 1
ATOM 1500 C C . GLU B 1 62 ? 10.43 -16.281 -0.759 1 95.5 62 GLU B C 1
ATOM 1502 O O . GLU B 1 62 ? 9.93 -17.297 -0.256 1 95.5 62 GLU B O 1
ATOM 1507 N N . SER B 1 63 ? 9.883 -15.102 -0.663 1 96.62 63 SER B N 1
ATOM 1508 C CA . SER B 1 63 ? 8.617 -14.883 0.044 1 96.62 63 SER B CA 1
ATOM 1509 C C . SER B 1 63 ? 7.48 -15.664 -0.605 1 96.62 63 SER B C 1
ATOM 1511 O O . SER B 1 63 ? 6.648 -16.25 0.09 1 96.62 63 SER B O 1
ATOM 1513 N N . ILE B 1 64 ? 7.48 -15.688 -1.908 1 98.31 64 ILE B N 1
ATOM 1514 C CA . ILE B 1 64 ? 6.441 -16.406 -2.631 1 98.31 64 ILE B CA 1
ATOM 1515 C C . ILE B 1 64 ? 6.621 -17.922 -2.42 1 98.31 64 ILE B C 1
ATOM 1517 O O . ILE B 1 64 ? 5.66 -18.625 -2.107 1 98.31 64 ILE B O 1
ATOM 1521 N N . GLU B 1 65 ? 7.773 -18.359 -2.527 1 97.81 65 GLU B N 1
ATOM 1522 C CA . GLU B 1 65 ? 8.047 -19.781 -2.383 1 97.81 65 GLU B CA 1
ATOM 1523 C C . GLU B 1 65 ? 7.652 -20.281 -0.996 1 97.81 65 GLU B C 1
ATOM 1525 O O . GLU B 1 65 ? 7.191 -21.422 -0.848 1 97.81 65 GLU B O 1
ATOM 1530 N N . GLN B 1 66 ? 7.777 -19.422 -0.078 1 97.56 66 GLN B N 1
ATOM 1531 C CA . GLN B 1 66 ? 7.426 -19.797 1.289 1 97.56 66 GLN B CA 1
ATOM 1532 C C . GLN B 1 66 ? 5.922 -19.688 1.518 1 97.56 66 GLN B C 1
ATOM 1534 O O . GLN B 1 66 ? 5.398 -20.234 2.49 1 97.56 66 GLN B O 1
ATOM 1539 N N . SER B 1 67 ? 5.262 -19 0.686 1 98.31 67 SER B N 1
ATOM 1540 C CA . SER B 1 67 ? 3.848 -18.719 0.895 1 98.31 67 SER B CA 1
ATOM 1541 C C . SER B 1 67 ? 2.967 -19.75 0.206 1 98.31 67 SER B C 1
ATOM 1543 O O . SER B 1 67 ? 1.852 -20.016 0.657 1 98.31 67 SER B O 1
ATOM 1545 N N . VAL B 1 68 ? 3.406 -20.344 -0.864 1 98.44 68 VAL B N 1
ATOM 1546 C CA . VAL B 1 68 ? 2.533 -21.125 -1.729 1 98.44 68 VAL B CA 1
ATOM 1547 C C . VAL B 1 68 ? 2.326 -22.516 -1.131 1 98.44 68 VAL B C 1
ATOM 1549 O O . VAL B 1 68 ? 3.209 -23.047 -0.45 1 98.44 68 VAL B O 1
ATOM 1552 N N . ILE B 1 69 ? 1.167 -23.047 -1.407 1 97.94 69 ILE B N 1
ATOM 1553 C CA . ILE B 1 69 ? 0.814 -24.391 -0.971 1 97.94 69 ILE B CA 1
ATOM 1554 C C . ILE B 1 69 ? 0.662 -25.297 -2.186 1 97.94 69 ILE B C 1
ATOM 1556 O O . ILE B 1 69 ? 1.341 -26.328 -2.289 1 97.94 69 ILE B O 1
ATOM 1560 N N . GLU B 1 70 ? -0.231 -24.875 -3.127 1 97.62 70 GLU B N 1
ATOM 1561 C CA . GLU B 1 70 ? -0.564 -25.719 -4.266 1 97.62 70 GLU B CA 1
ATOM 1562 C C . GLU B 1 70 ? -0.801 -24.891 -5.523 1 97.62 70 GLU B C 1
ATOM 1564 O O . GLU B 1 70 ? -1.456 -23.844 -5.469 1 97.62 70 GLU B O 1
ATOM 1569 N N . LEU B 1 71 ? -0.24 -25.328 -6.629 1 98.38 71 LEU B N 1
ATOM 1570 C CA . LEU B 1 71 ? -0.566 -24.766 -7.941 1 98.38 71 LEU B CA 1
ATOM 1571 C C . LEU B 1 71 ? -1.938 -25.25 -8.406 1 98.38 71 LEU B C 1
ATOM 1573 O O . LEU B 1 71 ? -2.156 -26.453 -8.586 1 98.38 71 LEU B O 1
ATOM 1577 N N . VAL B 1 72 ? -2.865 -24.328 -8.609 1 98.38 72 VAL B N 1
ATOM 1578 C CA . VAL B 1 72 ? -4.238 -24.781 -8.828 1 98.38 72 VAL B CA 1
ATOM 1579 C C . VAL B 1 72 ? -4.68 -24.422 -10.25 1 98.38 72 VAL B C 1
ATOM 1581 O O . VAL B 1 72 ? -5.77 -24.797 -10.68 1 98.38 72 VAL B O 1
ATOM 1584 N N . GLY B 1 73 ? -3.896 -23.641 -10.992 1 98.06 73 GLY B N 1
ATOM 1585 C CA . GLY B 1 73 ? -4.277 -23.281 -12.352 1 98.06 73 GLY B CA 1
ATOM 1586 C C . GLY B 1 73 ? -3.238 -22.438 -13.055 1 98.06 73 GLY B C 1
ATOM 1587 O O . GLY B 1 73 ? -2.133 -22.25 -12.547 1 98.06 73 GLY B O 1
ATOM 1588 N N . ASN B 1 74 ? -3.648 -22.094 -14.281 1 98.25 74 ASN B N 1
ATOM 1589 C CA . ASN B 1 74 ? -2.834 -21.234 -15.125 1 98.25 74 ASN B CA 1
ATOM 1590 C C . ASN B 1 74 ? -3.695 -20.391 -16.062 1 98.25 74 ASN B C 1
ATOM 1592 O O . ASN B 1 74 ? -4.734 -20.859 -16.547 1 98.25 74 ASN B O 1
ATOM 1596 N N . ILE B 1 75 ? -3.201 -19.172 -16.188 1 97.81 75 ILE B N 1
ATOM 1597 C CA . ILE B 1 75 ? -3.84 -18.375 -17.234 1 97.81 75 ILE B CA 1
ATOM 1598 C C . ILE B 1 75 ? -2.801 -17.953 -18.266 1 97.81 75 ILE B C 1
ATOM 1600 O O . ILE B 1 75 ? -1.639 -17.719 -17.938 1 97.81 75 ILE B O 1
ATOM 1604 N N . ASP B 1 76 ? -3.234 -17.812 -19.484 1 96.06 76 ASP B N 1
ATOM 1605 C CA . ASP B 1 76 ? -2.324 -17.469 -20.578 1 96.06 76 ASP B CA 1
ATOM 1606 C C . ASP B 1 76 ? -2.406 -15.984 -20.922 1 96.06 76 ASP B C 1
ATOM 1608 O O . ASP B 1 76 ? -1.428 -15.391 -21.375 1 96.06 76 ASP B O 1
ATOM 1612 N N . ASP B 1 77 ? -3.508 -15.445 -20.719 1 95.81 77 ASP B N 1
ATOM 1613 C CA . ASP B 1 77 ? -3.705 -14.031 -21.016 1 95.81 77 ASP B CA 1
ATOM 1614 C C . ASP B 1 77 ? -3.535 -13.172 -19.766 1 95.81 77 ASP B C 1
ATOM 1616 O O . ASP B 1 77 ? -4.418 -13.133 -18.906 1 95.81 77 ASP B O 1
ATOM 1620 N N . LEU B 1 78 ? -2.465 -12.461 -19.734 1 97.25 78 LEU B N 1
ATOM 1621 C CA . LEU B 1 78 ? -2.111 -11.68 -18.562 1 97.25 78 LEU B CA 1
ATOM 1622 C C . LEU B 1 78 ? -2.379 -10.195 -18.781 1 97.25 78 LEU B C 1
ATOM 1624 O O . LEU B 1 78 ? -1.867 -9.352 -18.047 1 97.25 78 LEU B O 1
ATOM 1628 N N . LYS B 1 79 ? -3.258 -9.961 -19.734 1 94.81 79 LYS B N 1
ATOM 1629 C CA . LYS B 1 79 ? -3.646 -8.57 -19.953 1 94.81 79 LYS B CA 1
ATOM 1630 C C . LYS B 1 79 ? -4.676 -8.117 -18.922 1 94.81 79 LYS B C 1
ATOM 1632 O O . LYS B 1 79 ? -5.773 -8.68 -18.844 1 94.81 79 LYS B O 1
ATOM 1637 N N . ASP B 1 80 ? -4.328 -7.242 -18.062 1 95.25 80 ASP B N 1
ATOM 1638 C CA . ASP B 1 80 ? -5.164 -6.656 -17.016 1 95.25 80 ASP B CA 1
ATOM 1639 C C . ASP B 1 80 ? -4.758 -5.215 -16.734 1 95.25 80 ASP B C 1
ATOM 1641 O O . ASP B 1 80 ? -3.668 -4.961 -16.203 1 95.25 80 ASP B O 1
ATOM 1645 N N . GLU B 1 81 ? -5.621 -4.293 -17.047 1 92.75 81 GLU B N 1
ATOM 1646 C CA . GLU B 1 81 ? -5.293 -2.873 -16.953 1 92.75 81 GLU B CA 1
ATOM 1647 C C . GLU B 1 81 ? -5.059 -2.453 -15.508 1 92.75 81 GLU B C 1
ATOM 1649 O O . GLU B 1 81 ? -4.199 -1.612 -15.227 1 92.75 81 GLU B O 1
ATOM 1654 N N . HIS B 1 82 ? -5.828 -2.994 -14.625 1 92.94 82 HIS B N 1
ATOM 1655 C CA . HIS B 1 82 ? -5.676 -2.633 -13.219 1 92.94 82 HIS B CA 1
ATOM 1656 C C . HIS B 1 82 ? -4.352 -3.146 -12.664 1 92.94 82 HIS B C 1
ATOM 1658 O O . HIS B 1 82 ? -3.656 -2.426 -11.945 1 92.94 82 HIS B O 1
ATOM 1664 N N . PHE B 1 83 ? -3.967 -4.336 -13.055 1 96.62 83 PHE B N 1
ATOM 1665 C CA . PHE B 1 83 ? -2.656 -4.848 -12.672 1 96.62 83 PHE B CA 1
ATOM 1666 C C . PHE B 1 83 ? -1.545 -3.982 -13.258 1 96.62 83 PHE B C 1
ATOM 1668 O O . PHE B 1 83 ? -0.615 -3.596 -12.547 1 96.62 83 PHE B O 1
ATOM 1675 N N . THR B 1 84 ? -1.656 -3.709 -14.5 1 95.69 84 THR B N 1
ATOM 1676 C CA . THR B 1 84 ? -0.63 -2.965 -15.219 1 95.69 84 THR B CA 1
ATOM 1677 C C . THR B 1 84 ? -0.406 -1.597 -14.586 1 95.69 84 THR B C 1
ATOM 1679 O O . THR B 1 84 ? 0.736 -1.163 -14.414 1 95.69 84 THR B O 1
ATOM 1682 N N . ASP B 1 85 ? -1.468 -0.958 -14.172 1 91.94 85 ASP B N 1
ATOM 1683 C CA . ASP B 1 85 ? -1.354 0.346 -13.531 1 91.94 85 ASP B CA 1
ATOM 1684 C C . ASP B 1 85 ? -0.548 0.25 -12.234 1 91.94 85 ASP B C 1
ATOM 1686 O O . ASP B 1 85 ? 0.351 1.06 -11.992 1 91.94 85 ASP B O 1
ATOM 1690 N N . GLY B 1 86 ? -0.875 -0.721 -11.453 1 93.56 86 GLY B N 1
ATOM 1691 C CA . GLY B 1 86 ? -0.155 -0.919 -10.203 1 93.56 86 GLY B CA 1
ATOM 1692 C C . GLY B 1 86 ? 1.31 -1.258 -10.406 1 93.56 86 GLY B C 1
ATOM 1693 O O . GLY B 1 86 ? 2.18 -0.708 -9.727 1 93.56 86 GLY B O 1
ATOM 1694 N N . TYR B 1 87 ? 1.583 -2.072 -11.383 1 96 87 TYR B N 1
ATOM 1695 C CA . TYR B 1 87 ? 2.945 -2.496 -11.695 1 96 87 TYR B CA 1
ATOM 1696 C C . TYR B 1 87 ? 3.783 -1.321 -12.18 1 96 87 TYR B C 1
ATOM 1698 O O . TYR B 1 87 ? 4.91 -1.119 -11.719 1 96 87 TYR B O 1
ATOM 1706 N N . GLU B 1 88 ? 3.248 -0.555 -13.086 1 94.38 88 GLU B N 1
ATOM 1707 C CA . GLU B 1 88 ? 3.998 0.561 -13.656 1 94.38 88 GLU B CA 1
ATOM 1708 C C . GLU B 1 88 ? 4.285 1.626 -12.602 1 94.38 88 GLU B C 1
ATOM 1710 O O . GLU B 1 88 ? 5.371 2.215 -12.586 1 94.38 88 GLU B O 1
ATOM 1715 N N . ASN B 1 89 ? 3.307 1.843 -11.789 1 90.75 89 ASN B N 1
ATOM 1716 C CA . ASN B 1 89 ? 3.537 2.805 -10.719 1 90.75 89 ASN B CA 1
ATOM 1717 C C . ASN B 1 89 ? 4.602 2.311 -9.742 1 90.75 89 ASN B C 1
ATOM 1719 O O . ASN B 1 89 ? 5.477 3.074 -9.328 1 90.75 89 ASN B O 1
ATOM 1723 N N . TRP B 1 90 ? 4.586 1.107 -9.383 1 92.62 90 TRP B N 1
ATOM 1724 C CA . TRP B 1 90 ? 5.605 0.509 -8.531 1 92.62 90 TRP B CA 1
ATOM 1725 C C . TRP B 1 90 ? 6.984 0.61 -9.172 1 92.62 90 TRP B C 1
ATOM 1727 O O . TRP B 1 90 ? 7.961 0.967 -8.508 1 92.62 90 TRP B O 1
ATOM 1737 N N . LYS B 1 91 ? 7.023 0.237 -10.438 1 92.69 91 LYS B N 1
ATOM 1738 C CA . LYS B 1 91 ? 8.297 0.25 -11.148 1 92.69 91 LYS B CA 1
ATOM 1739 C C . LYS B 1 91 ? 8.93 1.64 -11.117 1 92.69 91 LYS B C 1
ATOM 1741 O O . LYS B 1 91 ? 10.125 1.779 -10.836 1 92.69 91 LYS B O 1
ATOM 1746 N N . LYS B 1 92 ? 8.125 2.605 -11.352 1 90.06 92 LYS B N 1
ATOM 1747 C CA . LYS B 1 92 ? 8.609 3.982 -11.328 1 90.06 92 LYS B CA 1
ATOM 1748 C C . LYS B 1 92 ? 9.164 4.352 -9.961 1 90.06 92 LYS B C 1
ATOM 1750 O O . LYS B 1 92 ? 10.266 4.891 -9.859 1 90.06 92 LYS B O 1
ATOM 1755 N N . GLU B 1 93 ? 8.453 4.031 -8.906 1 86.75 93 GLU B N 1
ATOM 1756 C CA . GLU B 1 93 ? 8.875 4.363 -7.551 1 86.75 93 GLU B CA 1
ATOM 1757 C C . GLU B 1 93 ? 10.078 3.521 -7.125 1 86.75 93 GLU B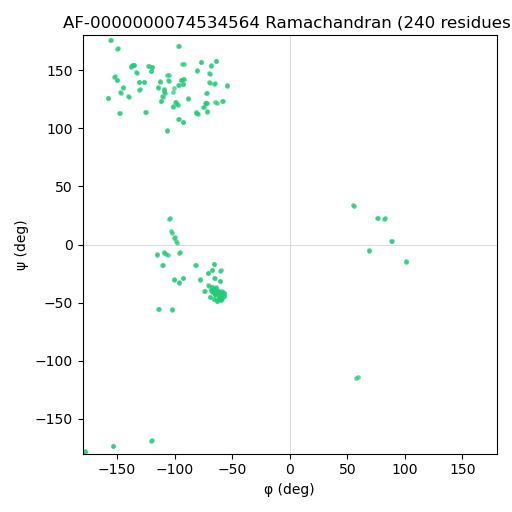 C 1
ATOM 1759 O O . GLU B 1 93 ? 10.945 3.996 -6.387 1 86.75 93 GLU B O 1
ATOM 1764 N N . SER B 1 94 ? 10.078 2.314 -7.582 1 89 94 SER B N 1
ATOM 1765 C CA . SER B 1 94 ? 11.172 1.409 -7.238 1 89 94 SER B CA 1
ATOM 1766 C C . SER B 1 94 ? 12.492 1.889 -7.828 1 89 94 SER B C 1
ATOM 1768 O O . SER B 1 94 ? 13.531 1.807 -7.172 1 89 94 SER B O 1
ATOM 1770 N N . LEU B 1 95 ? 12.484 2.316 -9.039 1 86.75 95 LEU B N 1
ATOM 1771 C CA . LEU B 1 95 ? 13.68 2.822 -9.703 1 86.75 95 LEU B CA 1
ATOM 1772 C C . LEU B 1 95 ? 14.25 4.023 -8.953 1 86.75 95 LEU B C 1
ATOM 1774 O O . LEU B 1 95 ? 15.461 4.262 -8.984 1 86.75 95 LEU B O 1
ATOM 1778 N N . GLU B 1 96 ? 13.43 4.676 -8.18 1 83.56 96 GLU B N 1
ATOM 1779 C CA . GLU B 1 96 ? 13.867 5.832 -7.406 1 83.56 96 GLU B CA 1
ATOM 1780 C C . GLU B 1 96 ? 14.164 5.449 -5.961 1 83.56 96 GLU B C 1
ATOM 1782 O O . GLU B 1 96 ? 14.422 6.316 -5.121 1 83.56 96 GLU B O 1
ATOM 1787 N N . GLY B 1 97 ? 14.047 4.191 -5.637 1 82.69 97 GLY B N 1
ATOM 1788 C CA . GLY B 1 97 ? 14.398 3.689 -4.32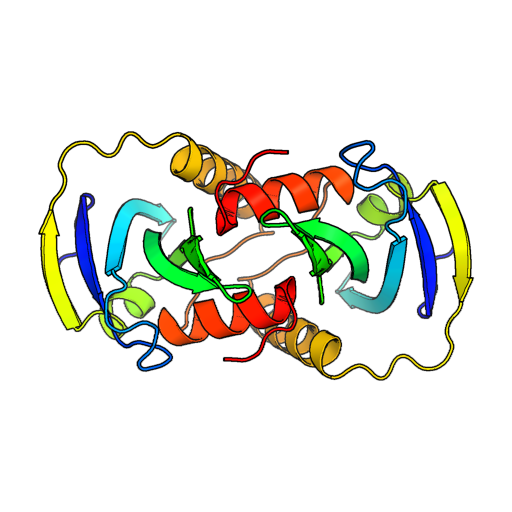 1 82.69 97 GLY B CA 1
ATOM 1789 C C . GLY B 1 97 ? 13.297 3.893 -3.291 1 82.69 97 GLY B C 1
ATOM 1790 O O . GLY B 1 97 ? 13.562 3.865 -2.086 1 82.69 97 GLY B O 1
ATOM 1791 N N . ARG B 1 98 ? 12.039 4.051 -3.754 1 83.81 98 ARG B N 1
ATOM 1792 C CA . ARG B 1 98 ? 10.984 4.453 -2.824 1 83.81 98 ARG B CA 1
ATOM 1793 C C . ARG B 1 98 ? 10 3.314 -2.582 1 83.81 98 ARG B C 1
ATOM 1795 O O . ARG B 1 98 ? 9.219 3.357 -1.633 1 83.81 98 ARG B O 1
ATOM 1802 N N . ALA B 1 99 ? 10.008 2.361 -3.43 1 87.5 99 ALA B N 1
ATOM 1803 C CA . ALA B 1 99 ? 9.125 1.203 -3.279 1 87.5 99 ALA B CA 1
ATOM 1804 C C . ALA B 1 99 ? 9.906 -0.099 -3.432 1 87.5 99 ALA B C 1
ATOM 1806 O O . ALA B 1 99 ? 10.773 -0.215 -4.305 1 87.5 99 ALA B O 1
ATOM 1807 N N . GLY B 1 100 ? 9.664 -1.001 -2.521 1 89.75 100 GLY B N 1
ATOM 1808 C CA . GLY B 1 100 ? 10.312 -2.301 -2.574 1 89.75 100 GLY B CA 1
ATOM 1809 C C . GLY B 1 100 ? 9.336 -3.453 -2.688 1 89.75 100 GLY B C 1
ATOM 1810 O O . GLY B 1 100 ? 8.172 -3.254 -3.043 1 89.75 100 GLY B O 1
ATOM 1811 N N . ALA B 1 101 ? 9.914 -4.613 -2.492 1 93.88 101 ALA B N 1
ATOM 1812 C CA . ALA B 1 101 ? 9.125 -5.844 -2.512 1 93.88 101 ALA B CA 1
ATOM 1813 C C . ALA B 1 101 ? 8.945 -6.406 -1.104 1 93.88 101 ALA B C 1
ATOM 1815 O O . ALA B 1 101 ? 9.836 -6.266 -0.256 1 93.88 101 ALA B O 1
ATOM 1816 N N . TRP B 1 102 ? 7.824 -6.984 -0.883 1 93.94 102 TRP B N 1
ATOM 1817 C CA . TRP B 1 102 ? 7.578 -7.645 0.395 1 93.94 102 TRP B CA 1
ATOM 1818 C C . TRP B 1 102 ? 8.516 -8.836 0.577 1 93.94 102 TRP B C 1
ATOM 1820 O O . TRP B 1 102 ? 8.734 -9.609 -0.358 1 93.94 102 TRP B O 1
ATOM 1830 N N . THR B 1 103 ? 9 -8.961 1.762 1 93.75 103 THR B N 1
ATOM 1831 C CA . THR B 1 103 ? 9.906 -10.062 2.068 1 93.75 103 THR B CA 1
ATOM 1832 C C . THR B 1 103 ? 9.227 -11.086 2.973 1 93.75 103 THR B C 1
ATOM 1834 O O . THR B 1 103 ? 9.742 -12.188 3.172 1 93.75 103 THR B O 1
ATOM 1837 N N . MET B 1 104 ? 8.086 -10.742 3.402 1 94.5 104 MET B N 1
ATOM 1838 C CA . MET B 1 104 ? 7.316 -11.641 4.258 1 94.5 104 MET B CA 1
ATOM 1839 C C . MET B 1 104 ? 6.312 -12.453 3.441 1 94.5 104 MET B C 1
ATOM 1841 O O . MET B 1 104 ? 6.113 -12.18 2.254 1 94.5 104 MET B O 1
ATOM 1845 N N . ASN B 1 105 ? 5.727 -13.414 4.145 1 97.38 105 ASN B N 1
ATOM 1846 C CA . ASN B 1 105 ? 4.73 -14.242 3.475 1 97.38 105 ASN B CA 1
ATOM 1847 C C . ASN B 1 105 ? 3.52 -13.43 3.039 1 97.38 105 ASN B C 1
ATOM 1849 O O . ASN B 1 105 ? 3.17 -12.438 3.682 1 97.38 105 ASN B O 1
ATOM 1853 N N . VAL B 1 106 ? 2.818 -13.945 2.07 1 98.19 106 VAL B N 1
ATOM 1854 C CA . VAL B 1 106 ? 1.71 -13.242 1.428 1 98.19 106 VAL B CA 1
ATOM 1855 C C . VAL B 1 106 ? 0.625 -12.938 2.457 1 98.19 106 VAL B C 1
ATOM 1857 O O . VAL B 1 106 ? 0.113 -11.82 2.516 1 98.19 106 VAL B O 1
ATOM 1860 N N . ASP B 1 107 ? 0.3 -13.891 3.344 1 97.19 107 ASP B N 1
ATOM 1861 C CA . ASP B 1 107 ? -0.758 -13.688 4.328 1 97.19 107 ASP B CA 1
ATOM 1862 C C . ASP B 1 107 ? -0.396 -12.562 5.297 1 97.19 107 ASP B C 1
ATOM 1864 O O . ASP B 1 107 ? -1.229 -11.703 5.602 1 97.19 107 ASP B O 1
ATOM 1868 N N . LYS B 1 108 ? 0.868 -12.477 5.637 1 94.88 108 LYS B N 1
ATOM 1869 C CA . LYS B 1 108 ? 1.323 -11.445 6.562 1 94.88 108 LYS B CA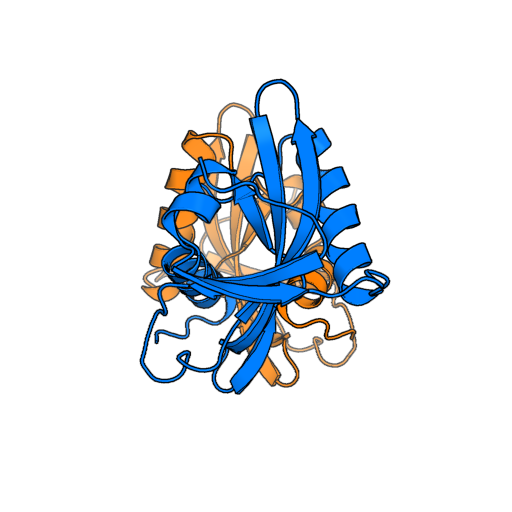 1
ATOM 1870 C C . LYS B 1 108 ? 1.362 -10.078 5.883 1 94.88 108 LYS B C 1
ATOM 1872 O O . LYS B 1 108 ? 1.049 -9.062 6.508 1 94.88 108 LYS B O 1
ATOM 1877 N N . ALA B 1 109 ? 1.782 -10.039 4.668 1 95 109 ALA B N 1
ATOM 1878 C CA . ALA B 1 109 ? 1.826 -8.789 3.908 1 95 109 ALA B CA 1
ATOM 1879 C C . ALA B 1 109 ? 0.429 -8.195 3.746 1 95 109 ALA B C 1
ATOM 1881 O O . ALA B 1 109 ? 0.24 -6.988 3.891 1 95 109 ALA B O 1
ATOM 1882 N N . ILE B 1 110 ? -0.59 -9.055 3.453 1 95.56 110 ILE B N 1
ATOM 1883 C CA . ILE B 1 110 ? -1.965 -8.586 3.314 1 95.56 110 ILE B CA 1
ATOM 1884 C C . ILE B 1 110 ? -2.439 -7.977 4.633 1 95.56 110 ILE B C 1
ATOM 1886 O O . ILE B 1 110 ? -3.059 -6.91 4.645 1 95.56 110 ILE B O 1
ATOM 1890 N N . ASP B 1 111 ? -2.129 -8.688 5.688 1 92.62 111 ASP B N 1
ATOM 1891 C CA . ASP B 1 111 ? -2.52 -8.203 7.008 1 92.62 111 ASP B CA 1
ATOM 1892 C C . ASP B 1 111 ? -1.92 -6.828 7.289 1 92.62 111 ASP B C 1
ATOM 1894 O O . ASP B 1 111 ? -2.627 -5.914 7.715 1 92.62 111 ASP B O 1
ATOM 1898 N N . LEU B 1 112 ? -0.64 -6.699 7 1 91.38 112 LEU B N 1
ATOM 1899 C CA . LEU B 1 112 ? 0.048 -5.438 7.262 1 91.38 112 LEU B CA 1
ATOM 1900 C C . LEU B 1 112 ? -0.471 -4.336 6.344 1 91.38 112 LEU B C 1
ATOM 1902 O O . LEU B 1 112 ? -0.651 -3.195 6.773 1 91.38 112 LEU B O 1
ATOM 1906 N N . LEU B 1 113 ? -0.706 -4.637 5.113 1 92.56 113 LEU B N 1
ATOM 1907 C CA . LEU B 1 113 ? -1.252 -3.678 4.16 1 92.56 113 LEU B CA 1
ATOM 1908 C C . LEU B 1 113 ? -2.625 -3.186 4.605 1 92.56 113 LEU B C 1
ATOM 1910 O O . LEU B 1 113 ? -2.908 -1.987 4.547 1 92.56 113 LEU B O 1
ATOM 1914 N N . GLU B 1 114 ? -3.455 -4.094 5.039 1 91.75 114 GLU B N 1
ATOM 1915 C CA . GLU B 1 114 ? -4.805 -3.734 5.461 1 91.75 114 GLU B CA 1
ATOM 1916 C C . GLU B 1 114 ? -4.777 -2.852 6.707 1 91.75 114 GLU B C 1
ATOM 1918 O O . GLU B 1 114 ? -5.504 -1.858 6.785 1 91.75 114 GLU B O 1
ATOM 1923 N N . LYS B 1 115 ? -3.936 -3.189 7.609 1 88.81 115 LYS B N 1
ATOM 1924 C CA . LYS B 1 115 ? -3.801 -2.387 8.82 1 88.81 115 LYS B CA 1
ATOM 1925 C C . LYS B 1 115 ? -3.324 -0.974 8.5 1 88.81 115 LYS B C 1
ATOM 1927 O O . LYS B 1 115 ? -3.822 0.002 9.062 1 88.81 115 LYS B O 1
ATOM 1932 N N . ALA B 1 116 ? -2.387 -0.866 7.578 1 88.75 116 ALA B N 1
ATOM 1933 C CA . ALA B 1 116 ? -1.805 0.428 7.23 1 88.75 116 ALA B CA 1
ATOM 1934 C C . ALA B 1 116 ? -2.805 1.291 6.465 1 88.75 116 ALA B C 1
ATOM 1936 O O . ALA B 1 116 ? -2.773 2.52 6.559 1 88.75 116 ALA B O 1
ATOM 1937 N N . THR B 1 117 ? -3.742 0.688 5.816 1 89.81 117 THR B N 1
ATOM 1938 C CA . THR B 1 117 ? -4.656 1.443 4.965 1 89.81 117 THR B CA 1
ATOM 1939 C C . THR B 1 117 ? -5.996 1.649 5.664 1 89.81 117 THR B C 1
ATOM 1941 O O . THR B 1 117 ? -6.41 2.785 5.906 1 89.81 117 THR B O 1
ATOM 1944 N N . THR B 1 118 ? -6.629 0.58 6.086 1 83.62 118 THR B N 1
ATOM 1945 C CA . THR B 1 118 ? -8.023 0.648 6.504 1 83.62 118 THR B CA 1
ATOM 1946 C C . THR B 1 118 ? -8.141 0.531 8.023 1 83.62 118 THR B C 1
ATOM 1948 O O . THR B 1 118 ? -9.188 0.837 8.594 1 83.62 118 THR B O 1
ATOM 1951 N N . GLY B 1 119 ? -7.09 0.235 8.711 1 75.69 119 GLY B N 1
ATOM 1952 C CA . GLY B 1 119 ? -7.137 0.042 10.148 1 75.69 119 GLY B CA 1
ATOM 1953 C C . GLY B 1 119 ? -7.887 -1.211 10.562 1 75.69 119 GLY B C 1
ATOM 1954 O O . GLY B 1 119 ? -8.031 -1.492 11.75 1 75.69 119 GLY B O 1
ATOM 1955 N N . ALA B 1 120 ? -8.445 -1.818 9.555 1 68.31 120 ALA B N 1
ATOM 1956 C CA . ALA B 1 120 ? -9.172 -3.045 9.859 1 68.31 120 ALA B CA 1
ATOM 1957 C C . ALA B 1 120 ? -8.219 -4.18 10.211 1 68.31 120 ALA B C 1
ATOM 1959 O O . ALA B 1 120 ? -7.07 -4.195 9.766 1 68.31 120 ALA B O 1
ATOM 1960 N N . ASP B 1 121 ? -8.609 -4.793 11.398 1 58.94 121 ASP B N 1
ATOM 1961 C CA . ASP B 1 121 ? -7.867 -6.004 11.734 1 58.94 121 ASP B CA 1
ATOM 1962 C C . ASP B 1 121 ? -8.672 -7.254 11.391 1 58.94 121 ASP B C 1
ATOM 1964 O O . ASP B 1 121 ? -9.906 -7.238 11.422 1 58.94 121 ASP B O 1
ATOM 1968 N N . GLU B 1 122 ? -8.055 -8.188 10.711 1 50.78 122 GLU B N 1
ATOM 1969 C CA . GLU B 1 122 ? -8.734 -9.469 10.641 1 50.78 122 GLU B CA 1
ATOM 1970 C C . GLU B 1 122 ? -8.891 -10.094 12.023 1 50.78 122 GLU B C 1
ATOM 1972 O O . GLU B 1 122 ? -8.086 -9.828 12.922 1 50.78 122 GLU B O 1
#

Nearest PDB structures (foldseek):
  4ohl-assembly2_B  TM=3.462E-01  e=2.513E-01  Homo sapiens
  4rdd-assembly1_A  TM=3.471E-01  e=2.665E-01  Homo sapiens
  6atd-assembly1_A  TM=3.324E-01  e=5.386E-01  Homo sapiens
  2i3u-assembly1_A  TM=3.732E-01  e=1.641E+00  Homo sapiens
  4rdd-assembly1_A  TM=3.492E-01  e=2.555E-01  Homo sapiens

Sequence (244 aa):
MQQLVEGQIWTYHHRSKDDSTSRFTIYKIDQMGDHDVVHIKISGVRFAGKKMQIQHMPFTRESIEQSVIELVGNIDDLKDEHFTDGYENWKKESLEGRAGAWTMNVDKAIDLLEKATTGADEMQQLVEGQIWTYHHRSKDDSTSRFTIYKIDQMGDHDVVHIKISGVRFAGKKMQIQHMPFTRESIEQSVIELVGNIDDLKDEHFTDGYENWKKESLEGRAGAWTMNVDKAIDLLEKATTGADE

Secondary structure (DSSP, 8-state):
-----TTEEEEE--SSGGGTT-EEEEEEEEEETTEEEEEEEEEEEEETTEEEEEEEEEEEHHHHHHHEEEEEEE-S----HHHHHHHHHHHHHHHTTSB--B-S-HHHHHHHHHHHHT----/-----TTEEEEE--SSGGGTT-EEEEEEEEEETTEEEEEEEEEEEEETTEEEEEEEEEEEHHHHHHHEEEEEEE-S----HHHHHHHHHHHHHHHTTSB--B-S-HHHHHHHHHHHHT----

pLDDT: mean 92.91, std 8.0, range [50.72, 98.81]

Radius of gyration: 17.86 Å; Cα contacts (8 Å, |Δi|>4): 514; chains: 2; bounding box: 37×53×43 Å

InterPro domains:
  IPR044935 Domain of unknown function DUF5086 superfamily [G3DSA:3.90.70.190] (2-112)